Protein AF-A0A925JKE2-F1 (afdb_monomer_lite)

pLDDT: mean 74.78, std 14.86, range [42.09, 94.12]

Foldseek 3Di:
DPVVVVVVVVVVVVVVVVVVVVPPPPPDAPPQPPDPADQDPCSCVVDPVNVVVVVVQVDDDDAADFDFDFDFAFDFFQFQWCGKPPDRVSHRPTDDGFTFTFGGGDQDDTAGDGDDDPFPFPWDWPDKTKHWDDPDQKIKMKIWTKTWGADPNKTFIKIKIWIFIFRPPDPNRYGAFIKIKIATNDIGDDSPCRDDHHGIIIMGTGD

Radius of gyration: 23.3 Å; chains: 1; bounding box: 76×30×70 Å

Secondary structure (DSSP, 8-state):
--SHHHHHHHHHHHHHHHHHHTT--------PPPS-S--SHHHHHH-HHHHHHHHHTT------------EEEEEEEEEEEEEESS-GGGTTPEEEEEEEEEEEBTTTB----B-SSS------EEEEEEEEEEETTEEEEEEEEEEEEEETTEEEEEEEEEEEEE-TT-TT--EEEEEEEEEEEEE---TT--SPPTT-EEEEE--

Structure (mmCIF, N/CA/C/O backbone):
data_AF-A0A925JKE2-F1
#
_entry.id   AF-A0A925JKE2-F1
#
loop_
_atom_site.group_PDB
_atom_site.id
_atom_site.type_symbol
_atom_site.label_atom_id
_atom_site.label_alt_id
_atom_site.label_comp_id
_atom_site.label_asym_id
_atom_site.label_entity_id
_atom_site.label_seq_id
_atom_site.pdbx_PDB_ins_code
_atom_site.Cartn_x
_atom_site.Cartn_y
_atom_site.Cartn_z
_atom_site.occupancy
_atom_site.B_iso_or_equiv
_atom_site.auth_seq_id
_atom_site.auth_comp_id
_atom_site.auth_asym_id
_atom_site.auth_atom_id
_atom_site.pdbx_PDB_model_num
ATOM 1 N N . MET A 1 1 ? -58.765 -2.468 45.521 1.00 55.97 1 MET A N 1
ATOM 2 C CA . MET A 1 1 ? -57.310 -2.742 45.409 1.00 55.97 1 MET A CA 1
ATOM 3 C C . MET A 1 1 ? -56.883 -3.038 43.958 1.00 55.97 1 MET A C 1
ATOM 5 O O . MET A 1 1 ? -56.375 -4.113 43.683 1.00 55.97 1 MET A O 1
ATOM 9 N N . LYS A 1 2 ? -57.078 -2.112 43.001 1.00 54.44 2 LYS A N 1
ATOM 10 C CA . LYS A 1 2 ? -56.615 -2.280 41.597 1.00 54.44 2 LYS A CA 1
ATOM 11 C C . LYS A 1 2 ? -55.471 -1.330 41.207 1.00 54.44 2 LYS A C 1
ATOM 13 O O . LYS A 1 2 ? -54.736 -1.613 40.271 1.00 54.44 2 LYS A O 1
ATOM 18 N N . THR A 1 3 ? -55.277 -0.249 41.958 1.00 54.94 3 THR A N 1
ATOM 19 C CA . THR A 1 3 ? -54.261 0.786 41.710 1.00 54.94 3 THR A CA 1
ATOM 20 C C . THR A 1 3 ? -52.837 0.336 42.044 1.00 54.94 3 THR A C 1
ATOM 22 O O . THR A 1 3 ? -51.906 0.700 41.334 1.00 54.94 3 THR A O 1
ATOM 25 N N . PHE A 1 4 ? -52.655 -0.535 43.042 1.00 58.34 4 PHE A N 1
ATOM 26 C CA . PHE A 1 4 ? -51.329 -1.029 43.448 1.00 58.34 4 PHE A CA 1
ATOM 27 C C . PHE A 1 4 ? -50.612 -1.843 42.356 1.00 58.34 4 PHE A C 1
ATOM 29 O O . PHE A 1 4 ? -49.390 -1.828 42.257 1.00 58.34 4 PHE A O 1
ATOM 36 N N . ASN A 1 5 ? -51.376 -2.511 41.488 1.00 69.62 5 ASN A N 1
ATOM 37 C CA . ASN A 1 5 ? -50.832 -3.362 40.429 1.00 69.62 5 ASN A CA 1
ATOM 38 C C . ASN A 1 5 ? -50.343 -2.552 39.207 1.00 69.62 5 ASN A C 1
ATOM 40 O O . ASN A 1 5 ? -49.592 -3.056 3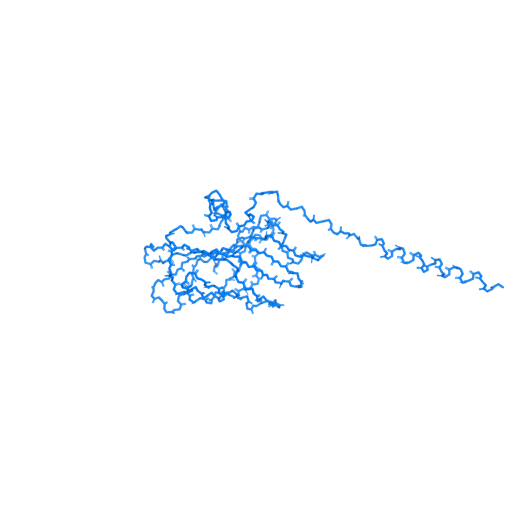8.377 1.00 69.62 5 ASN A O 1
ATOM 44 N N . ILE A 1 6 ? -50.755 -1.283 39.094 1.00 73.94 6 ILE A N 1
ATOM 45 C CA . ILE A 1 6 ? -50.354 -0.389 37.998 1.00 73.94 6 ILE A CA 1
ATOM 46 C C . ILE A 1 6 ? -48.980 0.222 38.293 1.00 73.94 6 ILE A C 1
ATOM 48 O O . ILE A 1 6 ? -48.103 0.196 37.432 1.00 73.94 6 ILE A O 1
ATOM 52 N N . PHE A 1 7 ? -48.750 0.683 39.526 1.00 74.19 7 PHE A N 1
ATOM 53 C CA . PHE A 1 7 ? -47.467 1.274 39.920 1.00 74.19 7 PHE A CA 1
ATOM 54 C C . PHE A 1 7 ? -46.305 0.275 39.851 1.00 74.19 7 PHE A C 1
ATOM 56 O O . PHE A 1 7 ? -45.224 0.637 39.393 1.00 74.19 7 PHE A O 1
ATOM 63 N N . GLY A 1 8 ? -46.535 -0.997 40.201 1.00 79.12 8 GLY A N 1
ATOM 64 C CA . GLY A 1 8 ? -45.513 -2.042 40.077 1.00 79.12 8 GLY A CA 1
ATOM 65 C C . GLY A 1 8 ? -45.072 -2.293 38.630 1.00 79.12 8 GLY A C 1
ATOM 66 O O . GLY A 1 8 ? -43.882 -2.448 38.360 1.00 79.12 8 GLY A O 1
ATOM 67 N N . LYS A 1 9 ? -46.010 -2.258 37.674 1.00 77.69 9 LYS A N 1
ATOM 68 C CA . LYS A 1 9 ? -45.701 -2.437 36.245 1.00 77.69 9 LYS A CA 1
ATOM 69 C C . LYS A 1 9 ? -44.930 -1.253 35.665 1.00 77.69 9 LYS A C 1
ATOM 71 O O . LYS A 1 9 ? -44.026 -1.464 34.862 1.00 77.69 9 LYS A O 1
ATOM 76 N N . ILE A 1 10 ? -45.247 -0.032 36.100 1.00 81.62 10 ILE A N 1
ATOM 77 C CA . ILE A 1 10 ? -44.536 1.181 35.674 1.00 81.62 10 ILE A CA 1
ATOM 78 C C . ILE A 1 10 ? -43.093 1.169 36.195 1.00 81.62 10 ILE A C 1
ATOM 80 O O . ILE A 1 10 ? -42.174 1.405 35.418 1.00 81.62 10 ILE A O 1
ATOM 84 N N . TYR A 1 11 ? -42.872 0.813 37.465 1.00 83.38 11 TYR A N 1
ATOM 85 C CA . TYR A 1 11 ? -41.517 0.701 38.020 1.00 83.38 11 TYR A CA 1
ATOM 86 C C . TYR A 1 11 ? -40.676 -0.367 37.314 1.00 83.38 11 TYR A C 1
ATOM 88 O O . TYR A 1 11 ? -39.510 -0.130 37.013 1.00 83.38 11 TYR A O 1
ATOM 96 N N . CYS A 1 12 ? -41.272 -1.517 36.990 1.00 81.31 12 CYS A N 1
ATOM 97 C CA . CYS A 1 12 ? -40.574 -2.585 36.279 1.00 81.31 12 CYS A CA 1
ATOM 98 C C . CYS A 1 12 ? -40.182 -2.164 34.849 1.00 81.31 12 CYS A C 1
ATOM 100 O O . CYS A 1 12 ? -39.061 -2.424 34.415 1.00 81.31 12 CYS A O 1
ATOM 102 N N . LEU A 1 13 ? -41.063 -1.437 34.148 1.00 83.00 13 LEU A N 1
ATOM 103 C CA . LEU A 1 13 ? -40.779 -0.894 32.818 1.00 83.00 13 LEU A CA 1
ATOM 104 C C . LEU A 1 13 ? -39.673 0.174 32.859 1.00 83.00 13 LEU A C 1
ATOM 106 O O . LEU A 1 13 ? -38.771 0.148 32.029 1.00 83.00 13 LEU A O 1
ATOM 110 N N . ILE A 1 14 ? -39.702 1.076 33.846 1.00 84.12 14 ILE A N 1
ATOM 111 C CA . ILE A 1 14 ? -38.667 2.105 34.020 1.00 84.12 14 ILE A CA 1
ATOM 112 C C . ILE A 1 14 ? -37.312 1.462 34.355 1.00 84.12 14 ILE A C 1
ATOM 114 O O . ILE A 1 14 ? -36.305 1.843 33.765 1.00 84.12 14 ILE A O 1
ATOM 118 N N . CYS A 1 15 ? -37.270 0.444 35.222 1.00 79.81 15 CYS A N 1
ATOM 119 C CA . CYS A 1 15 ? -36.037 -0.298 35.504 1.00 79.81 15 CYS A CA 1
ATOM 120 C C . CYS A 1 15 ? -35.482 -1.015 34.263 1.00 79.81 15 CYS A C 1
ATOM 122 O O . CYS A 1 15 ? -34.271 -1.003 34.060 1.00 79.81 15 CYS A O 1
ATOM 124 N N . LEU A 1 16 ? -36.339 -1.591 33.414 1.00 78.62 16 LEU A N 1
ATOM 125 C CA . LEU A 1 16 ? -35.919 -2.209 32.150 1.00 78.62 16 LEU A CA 1
ATOM 126 C C . LEU A 1 16 ? -35.365 -1.183 31.152 1.00 78.62 16 LEU A C 1
ATOM 128 O O . LEU A 1 16 ? -34.380 -1.469 30.477 1.00 78.62 16 LEU A O 1
ATOM 132 N N . ILE A 1 17 ? -35.944 0.020 31.091 1.00 79.62 17 ILE A N 1
ATOM 133 C CA . ILE A 1 17 ? -35.435 1.113 30.249 1.00 79.62 17 ILE A CA 1
ATOM 134 C C . ILE A 1 17 ? -34.075 1.606 30.766 1.00 79.62 17 ILE A C 1
ATOM 136 O O . ILE A 1 17 ? -33.157 1.789 29.972 1.00 79.62 17 ILE A O 1
ATOM 140 N N . ILE A 1 18 ? -33.904 1.766 32.083 1.00 75.81 18 ILE A N 1
ATOM 141 C CA . ILE A 1 18 ? -32.625 2.192 32.683 1.00 75.81 18 ILE A CA 1
ATOM 142 C C . ILE A 1 18 ? -31.532 1.134 32.465 1.00 75.81 18 ILE A C 1
ATOM 144 O O . ILE A 1 18 ? -30.415 1.485 32.092 1.00 75.81 18 ILE A O 1
ATOM 148 N N . LEU A 1 19 ? -31.853 -0.156 32.616 1.00 71.19 19 LEU A N 1
ATOM 149 C CA . LEU A 1 19 ? -30.922 -1.253 32.317 1.00 71.19 19 LEU A CA 1
ATOM 150 C C . LEU A 1 19 ? -30.573 -1.329 30.823 1.00 71.19 19 LEU A C 1
ATOM 152 O O . LEU A 1 19 ? -29.430 -1.620 30.485 1.00 71.19 19 LEU A O 1
ATOM 156 N N . GLY A 1 20 ? -31.521 -1.017 29.933 1.00 63.53 20 GLY A N 1
ATOM 157 C CA . GLY A 1 20 ? -31.275 -0.930 28.492 1.00 63.53 20 GLY A CA 1
ATOM 158 C C . GLY A 1 20 ? -30.375 0.243 28.085 1.00 63.53 20 GLY A C 1
ATOM 159 O O . GLY A 1 20 ? -29.664 0.144 27.091 1.00 63.53 20 GLY A O 1
ATOM 160 N N . LEU A 1 21 ? -30.364 1.333 28.862 1.00 62.28 21 LEU A N 1
ATOM 161 C CA . LEU A 1 21 ? -29.540 2.520 28.595 1.00 62.28 21 LEU A CA 1
ATOM 162 C C . LEU A 1 21 ? -28.116 2.419 29.164 1.00 62.28 21 LEU A C 1
ATOM 164 O O . LEU A 1 21 ? -27.229 3.119 28.689 1.00 62.28 21 LEU A O 1
ATOM 168 N N . MET A 1 22 ? -27.869 1.539 30.140 1.00 64.38 22 MET A N 1
ATOM 169 C CA . MET A 1 22 ? -26.533 1.324 30.720 1.00 64.38 22 MET A CA 1
ATOM 170 C C . MET A 1 22 ? -25.634 0.380 29.898 1.00 64.38 22 MET A C 1
ATOM 172 O O . MET A 1 22 ? -24.483 0.175 30.265 1.00 64.38 22 MET A O 1
ATOM 176 N N . GLY A 1 23 ? -26.135 -0.195 28.798 1.00 53.53 23 GLY A N 1
ATOM 177 C CA . GLY A 1 23 ? -25.429 -1.223 28.020 1.00 53.53 23 GLY A CA 1
ATOM 178 C C . GLY A 1 23 ? -24.573 -0.734 26.847 1.00 53.53 23 GLY A C 1
ATOM 179 O O . GLY A 1 23 ? -23.929 -1.558 26.203 1.00 53.53 23 GLY A O 1
ATOM 180 N N . CYS A 1 24 ? -24.544 0.565 26.538 1.00 53.69 24 CYS A N 1
ATOM 181 C CA . CYS A 1 24 ? -23.622 1.087 25.528 1.00 53.69 24 CYS A CA 1
ATOM 182 C C . CYS A 1 24 ? -22.277 1.395 26.190 1.00 53.69 24 CYS A C 1
ATOM 184 O O . CYS A 1 24 ? -21.977 2.545 26.505 1.00 53.69 24 CYS A O 1
ATOM 186 N N . GLU A 1 25 ? -21.464 0.361 26.409 1.00 56.28 25 GLU A N 1
ATOM 187 C CA . GLU A 1 25 ? -20.025 0.579 26.523 1.00 56.28 25 GLU A CA 1
ATOM 188 C C . GLU A 1 25 ? -19.567 1.167 25.188 1.00 56.28 25 GLU A C 1
ATOM 190 O O . GLU A 1 25 ? -19.542 0.489 24.158 1.00 56.28 25 GLU A O 1
ATOM 195 N N . GLU A 1 26 ? -19.271 2.465 25.191 1.00 53.09 26 GLU A N 1
ATOM 196 C CA . GLU A 1 26 ? -18.494 3.090 24.134 1.00 53.09 26 GLU A CA 1
ATOM 197 C C . GLU A 1 26 ? -17.199 2.284 24.054 1.00 53.09 26 GLU A C 1
ATOM 199 O O . GLU A 1 26 ? -16.381 2.324 24.978 1.00 53.09 26 GLU A O 1
ATOM 204 N N . LYS A 1 27 ? -17.065 1.448 23.013 1.00 50.09 27 LYS A N 1
ATOM 205 C CA . LYS A 1 27 ? -15.845 0.678 22.790 1.00 50.09 27 LYS A CA 1
ATOM 206 C C . LYS A 1 27 ? -14.715 1.690 22.752 1.00 50.09 27 LYS A C 1
ATOM 208 O O . LYS A 1 27 ? -14.609 2.464 21.804 1.00 50.09 27 LYS A O 1
ATOM 213 N N . VAL A 1 28 ? -13.926 1.699 23.825 1.00 49.81 28 VAL A N 1
ATOM 214 C CA . VAL A 1 28 ? -12.755 2.553 23.979 1.00 49.81 28 VAL A CA 1
ATOM 215 C C . VAL A 1 28 ? -11.954 2.388 22.702 1.00 49.81 28 VAL A C 1
ATOM 217 O O . VAL A 1 28 ? -11.526 1.273 22.395 1.00 49.81 28 VAL A O 1
ATOM 220 N N . SER A 1 29 ? -11.836 3.474 21.930 1.00 53.03 29 SER A N 1
ATOM 221 C CA . SER A 1 29 ? -11.074 3.477 20.686 1.00 53.03 29 SER A CA 1
ATOM 222 C C . SER A 1 29 ? -9.744 2.801 20.973 1.00 53.03 29 SER A C 1
ATOM 224 O O . SER A 1 29 ? -9.042 3.211 21.909 1.00 53.03 29 SER A O 1
ATOM 226 N N . LYS A 1 30 ? -9.429 1.738 20.233 1.00 56.31 30 LYS A N 1
ATOM 227 C CA . LYS A 1 30 ? -8.183 1.009 20.434 1.00 56.31 30 LYS A CA 1
ATOM 228 C C . LYS A 1 30 ? -7.017 1.998 20.428 1.00 56.31 30 LYS A C 1
ATOM 230 O O . LYS A 1 30 ? -7.067 2.990 19.695 1.00 56.31 30 LYS A O 1
ATOM 235 N N . PRO A 1 31 ? -5.988 1.775 21.261 1.00 54.03 31 PRO A N 1
ATOM 236 C CA . PRO A 1 31 ? -4.858 2.681 21.323 1.00 54.03 31 PRO A CA 1
ATOM 237 C C . PRO A 1 31 ? -4.266 2.831 19.922 1.00 54.03 31 PRO A C 1
ATOM 239 O O . PRO A 1 31 ? -3.765 1.866 19.345 1.00 54.03 31 PRO A O 1
ATOM 242 N N . VAL A 1 32 ? -4.348 4.050 19.383 1.00 55.03 32 VAL A N 1
ATOM 243 C CA . VAL A 1 32 ? -3.664 4.423 18.146 1.00 55.03 32 VAL A CA 1
ATOM 244 C C . VAL A 1 32 ? -2.190 4.069 18.349 1.00 55.03 32 VAL A C 1
ATOM 246 O O . VAL A 1 32 ? -1.606 4.515 19.347 1.00 55.03 32 VAL A O 1
ATOM 249 N N . PRO A 1 33 ? -1.577 3.264 17.463 1.00 54.06 33 PRO A N 1
ATOM 250 C CA . PRO A 1 33 ? -0.163 2.944 17.569 1.00 54.06 33 PRO A CA 1
ATOM 251 C C . PRO A 1 33 ? 0.639 4.245 17.696 1.00 54.06 33 PRO A C 1
ATOM 253 O O . PRO A 1 33 ? 0.303 5.235 17.035 1.00 54.06 33 PRO A O 1
ATOM 256 N N . PRO A 1 34 ? 1.665 4.287 1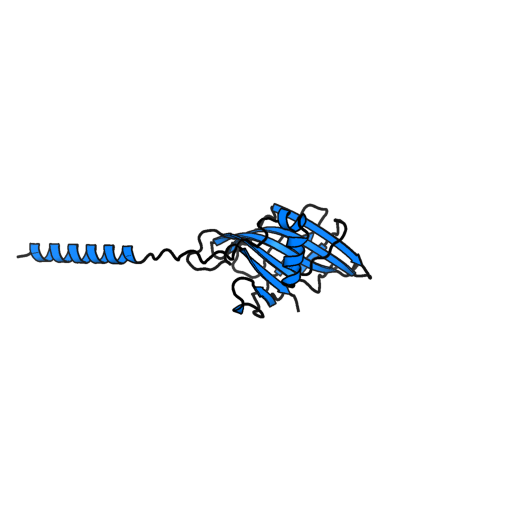8.559 1.00 53.22 34 PRO A N 1
ATOM 257 C CA . PRO A 1 34 ? 2.371 5.521 18.874 1.00 53.22 34 PRO A CA 1
ATOM 258 C C . PRO A 1 34 ? 2.869 6.205 17.595 1.00 53.22 34 PRO A C 1
ATOM 260 O O . PRO A 1 34 ? 3.421 5.535 16.731 1.00 53.22 34 PRO A O 1
ATOM 263 N N . SER A 1 35 ? 2.611 7.518 17.526 1.00 60.69 35 SER A N 1
ATOM 264 C CA . SER A 1 35 ? 2.961 8.631 16.610 1.00 60.69 35 SER A CA 1
ATOM 265 C C . SER A 1 35 ? 3.884 8.485 15.376 1.00 60.69 35 SER A C 1
ATOM 267 O O . SER A 1 35 ? 4.190 9.516 14.778 1.00 60.69 35 SER A O 1
ATOM 269 N N . ASP A 1 36 ? 4.341 7.303 14.976 1.00 75.25 36 ASP A N 1
ATOM 270 C CA . ASP A 1 36 ? 5.499 7.103 14.094 1.00 75.25 36 ASP A CA 1
ATOM 271 C C . ASP A 1 36 ? 5.163 6.560 12.693 1.00 75.25 36 ASP A C 1
ATOM 273 O O . ASP A 1 36 ? 6.053 6.118 11.964 1.00 75.25 36 ASP A O 1
ATOM 277 N N . TYR A 1 37 ? 3.888 6.606 12.291 1.00 82.00 37 TYR A N 1
ATOM 278 C CA . TYR A 1 37 ? 3.476 6.276 10.924 1.00 82.00 37 TYR A CA 1
ATOM 279 C C . TYR A 1 37 ? 3.367 7.535 10.039 1.00 82.00 37 TYR A C 1
ATOM 281 O O . TYR A 1 37 ? 3.056 8.628 10.536 1.00 82.00 37 TYR A O 1
ATOM 289 N N . PRO A 1 38 ? 3.575 7.414 8.714 1.00 84.75 38 PRO A N 1
ATOM 290 C CA . PRO A 1 38 ? 3.422 8.544 7.810 1.00 84.75 38 PRO A CA 1
ATOM 291 C C . PRO A 1 38 ? 1.977 9.058 7.783 1.00 84.75 38 PRO A C 1
ATOM 293 O O . PRO A 1 38 ? 1.050 8.331 7.437 1.00 84.75 38 PRO A O 1
ATOM 296 N N . LYS A 1 39 ? 1.787 10.348 8.081 1.00 87.62 39 LYS A N 1
ATOM 297 C CA . LYS A 1 39 ? 0.452 10.979 8.154 1.00 87.62 39 LYS A CA 1
ATOM 298 C C . LYS A 1 39 ? -0.094 11.480 6.814 1.00 87.62 39 LYS A C 1
ATOM 300 O O . LYS A 1 39 ? -1.215 11.969 6.748 1.00 87.62 39 LYS A O 1
ATOM 305 N N . SER A 1 40 ? 0.712 11.451 5.756 1.00 89.88 40 SER A N 1
ATOM 306 C CA . SER A 1 40 ? 0.299 11.891 4.421 1.00 89.88 40 SER A CA 1
ATOM 307 C C . SER A 1 40 ? 1.197 11.299 3.347 1.00 89.88 40 SER A C 1
ATOM 309 O O . SER A 1 40 ? 2.356 10.964 3.609 1.00 89.88 40 SER A O 1
ATOM 311 N N . LEU A 1 41 ? 0.693 11.249 2.114 1.00 88.38 41 LEU A N 1
ATOM 312 C CA . LEU A 1 41 ? 1.504 10.850 0.971 1.00 88.38 41 LEU A CA 1
ATOM 313 C C . LEU A 1 41 ? 2.731 11.766 0.795 1.00 88.38 41 LEU A C 1
ATOM 315 O O . LEU A 1 41 ? 3.837 11.292 0.542 1.00 88.38 41 LEU A O 1
ATOM 319 N N . ALA A 1 42 ? 2.564 13.074 1.009 1.00 88.19 42 ALA A N 1
ATOM 320 C CA . ALA A 1 42 ? 3.657 14.042 0.922 1.00 88.19 42 ALA A CA 1
ATOM 321 C C . ALA A 1 42 ? 4.790 13.752 1.922 1.00 88.19 42 ALA A C 1
ATOM 323 O O . ALA A 1 42 ? 5.960 13.920 1.579 1.00 88.19 42 ALA A O 1
ATOM 324 N N . ALA A 1 43 ? 4.467 13.278 3.132 1.00 89.69 43 ALA A N 1
ATOM 325 C CA . ALA A 1 43 ? 5.476 12.903 4.123 1.00 89.69 43 ALA A CA 1
ATOM 326 C C . ALA A 1 43 ? 6.365 11.755 3.618 1.00 89.69 43 ALA A C 1
ATOM 328 O O . ALA A 1 43 ? 7.585 11.831 3.732 1.00 89.69 43 ALA A O 1
ATOM 329 N N . ILE A 1 44 ? 5.774 10.739 2.984 1.00 90.44 44 ILE A N 1
ATOM 330 C CA . ILE A 1 44 ? 6.509 9.596 2.418 1.00 90.44 44 ILE A CA 1
ATOM 331 C C . ILE A 1 44 ? 7.378 10.037 1.235 1.00 90.44 44 ILE A C 1
ATOM 333 O O . ILE A 1 44 ? 8.547 9.663 1.125 1.00 90.44 44 ILE A O 1
ATOM 337 N N . LEU A 1 45 ? 6.826 10.858 0.341 1.00 87.62 45 LEU A N 1
ATOM 338 C CA . LEU A 1 45 ? 7.523 11.291 -0.871 1.00 87.62 45 LEU A CA 1
ATOM 339 C C . LEU A 1 45 ? 8.700 12.229 -0.574 1.00 87.62 45 LEU A C 1
ATOM 341 O O . LEU A 1 45 ? 9.747 12.123 -1.212 1.00 87.62 45 LEU A O 1
ATOM 345 N N . ASN A 1 46 ? 8.574 13.088 0.438 1.00 88.56 46 ASN A N 1
ATOM 346 C CA . ASN A 1 46 ? 9.592 14.088 0.765 1.00 88.56 46 ASN A CA 1
ATOM 347 C C . ASN A 1 46 ? 10.591 13.631 1.843 1.00 88.56 46 ASN A C 1
ATOM 349 O O . ASN A 1 46 ? 11.587 14.315 2.065 1.00 88.56 46 ASN A O 1
ATOM 353 N N . SER A 1 47 ? 10.372 12.482 2.494 1.00 90.88 47 SER A N 1
ATOM 354 C CA . SER A 1 47 ? 11.241 11.977 3.567 1.00 90.88 47 SER A CA 1
ATOM 355 C C . SER A 1 47 ? 11.851 10.619 3.226 1.00 90.88 47 SER A C 1
ATOM 357 O O . SER A 1 47 ? 11.159 9.604 3.145 1.00 90.88 47 SER A O 1
ATOM 359 N N . ALA A 1 48 ? 13.179 10.576 3.081 1.00 90.44 48 ALA A N 1
ATOM 360 C CA . ALA A 1 48 ? 13.903 9.312 2.940 1.00 90.44 48 ALA A CA 1
ATOM 361 C C . ALA A 1 48 ? 13.746 8.427 4.186 1.00 90.44 48 ALA A C 1
ATOM 363 O O . ALA A 1 48 ? 13.630 7.212 4.060 1.00 90.44 48 ALA A O 1
ATOM 364 N N . THR A 1 49 ? 13.670 9.033 5.374 1.00 92.12 49 THR A N 1
ATOM 365 C CA . THR A 1 49 ? 13.435 8.329 6.641 1.00 92.12 49 THR A CA 1
ATOM 366 C C . THR A 1 49 ? 12.118 7.558 6.611 1.00 92.12 49 THR A C 1
ATOM 368 O O . THR A 1 49 ? 12.110 6.372 6.927 1.00 92.12 49 THR A O 1
ATOM 371 N N . GLU A 1 50 ? 11.022 8.184 6.169 1.00 92.62 50 GLU A N 1
ATOM 372 C CA . GLU A 1 50 ? 9.713 7.515 6.095 1.00 92.62 50 GLU A CA 1
ATOM 373 C C . GLU A 1 50 ? 9.723 6.355 5.097 1.00 92.62 50 GLU A C 1
ATOM 375 O O . GLU A 1 50 ? 9.188 5.283 5.372 1.00 92.62 50 GLU A O 1
ATOM 380 N N . ARG A 1 51 ? 10.409 6.510 3.962 1.00 91.88 51 ARG A N 1
ATOM 381 C CA . ARG A 1 51 ? 10.575 5.401 3.012 1.00 91.88 51 ARG A CA 1
ATOM 382 C C . ARG A 1 51 ? 11.412 4.268 3.578 1.00 91.88 51 ARG A C 1
ATOM 384 O O . ARG A 1 51 ? 11.040 3.114 3.414 1.00 91.88 51 ARG A O 1
ATOM 391 N N . ASN A 1 52 ? 12.501 4.582 4.272 1.00 92.38 52 ASN A N 1
ATOM 392 C CA . ASN A 1 52 ? 13.365 3.576 4.882 1.00 92.38 52 ASN A CA 1
ATOM 393 C C . ASN A 1 52 ? 12.631 2.777 5.966 1.00 92.38 52 ASN A C 1
ATOM 395 O O . ASN A 1 52 ? 12.852 1.572 6.069 1.00 92.38 52 ASN A O 1
ATOM 399 N N . LYS A 1 53 ? 11.723 3.411 6.723 1.00 92.31 53 LYS A N 1
ATOM 400 C CA . LYS A 1 53 ? 10.823 2.707 7.649 1.00 92.31 53 LYS A CA 1
ATOM 401 C C . LYS A 1 53 ? 9.918 1.721 6.913 1.00 92.31 53 LYS A C 1
ATOM 403 O O . LYS A 1 53 ? 9.806 0.573 7.312 1.00 92.31 53 LYS A O 1
ATOM 408 N N . LEU A 1 54 ? 9.297 2.126 5.808 1.00 93.75 54 LEU A N 1
ATOM 409 C CA . LEU A 1 54 ? 8.453 1.213 5.029 1.00 93.75 54 LEU A CA 1
ATOM 410 C C . LEU A 1 54 ? 9.267 0.048 4.450 1.00 93.75 54 LEU A C 1
ATOM 412 O O . LEU A 1 54 ? 8.822 -1.099 4.488 1.00 93.75 54 LEU A O 1
ATOM 416 N N . THR A 1 55 ? 10.487 0.322 3.986 1.00 94.12 55 THR A N 1
ATOM 417 C CA . THR A 1 55 ? 11.408 -0.716 3.514 1.00 94.12 55 THR A CA 1
ATOM 418 C C . THR A 1 55 ? 11.810 -1.687 4.623 1.00 94.12 55 THR A C 1
ATOM 420 O O . THR A 1 55 ? 11.868 -2.890 4.378 1.00 94.12 55 THR A O 1
ATOM 423 N N . SER A 1 56 ? 12.027 -1.218 5.859 1.00 92.94 56 SER A N 1
ATOM 424 C CA . SER A 1 56 ? 12.333 -2.109 6.990 1.00 92.94 56 SER A CA 1
ATOM 425 C C . SER A 1 56 ? 11.150 -2.995 7.397 1.00 92.94 56 SER A C 1
ATOM 427 O O . SER A 1 56 ? 11.361 -4.073 7.951 1.00 92.94 56 SER A O 1
ATOM 429 N N . LEU A 1 57 ? 9.918 -2.601 7.053 1.00 92.81 57 LEU A N 1
ATOM 430 C CA . LEU A 1 57 ? 8.711 -3.426 7.185 1.00 92.81 57 LEU A CA 1
ATOM 431 C C . LEU A 1 57 ? 8.534 -4.435 6.034 1.00 92.81 57 LEU A C 1
ATOM 433 O O . LEU A 1 57 ? 7.562 -5.187 6.019 1.00 92.81 57 LEU A O 1
ATOM 437 N N . GLY A 1 58 ? 9.468 -4.483 5.081 1.00 92.62 58 GLY A N 1
ATOM 438 C CA . GLY A 1 58 ? 9.457 -5.422 3.959 1.00 92.62 58 GLY A CA 1
ATOM 439 C C . GLY A 1 58 ? 8.826 -4.877 2.679 1.00 92.62 58 GLY A C 1
ATOM 440 O O . GLY A 1 58 ? 8.695 -5.630 1.715 1.00 92.62 58 GLY A O 1
ATOM 441 N N . MET A 1 59 ? 8.448 -3.595 2.634 1.00 94.00 59 MET A N 1
ATOM 442 C CA . MET A 1 59 ? 7.982 -2.971 1.396 1.00 94.00 59 MET A CA 1
ATOM 443 C C . MET A 1 59 ? 9.150 -2.755 0.430 1.00 94.00 59 MET A C 1
ATOM 445 O O . MET A 1 59 ? 10.181 -2.203 0.803 1.00 94.00 59 MET A O 1
ATOM 449 N N . MET A 1 60 ? 8.990 -3.115 -0.842 1.00 92.94 60 MET A N 1
ATOM 450 C CA . MET A 1 60 ? 9.957 -2.707 -1.862 1.00 92.94 60 MET A CA 1
ATOM 451 C C . MET A 1 60 ? 9.606 -1.318 -2.394 1.00 92.94 60 MET A C 1
ATOM 453 O O . MET A 1 60 ? 8.514 -1.121 -2.917 1.00 92.94 60 MET A O 1
ATOM 457 N N . ILE A 1 61 ? 10.526 -0.358 -2.300 1.00 90.56 61 ILE A N 1
ATOM 458 C CA . ILE A 1 61 ? 10.366 0.981 -2.882 1.00 90.56 61 ILE A CA 1
ATOM 459 C C . ILE A 1 61 ? 11.536 1.239 -3.827 1.00 90.56 61 ILE A C 1
ATOM 461 O O . ILE A 1 61 ? 12.680 1.370 -3.394 1.00 90.56 61 ILE A O 1
ATOM 465 N N . TYR A 1 62 ? 11.249 1.321 -5.122 1.00 88.12 62 TYR A N 1
ATOM 466 C CA . TYR A 1 62 ? 12.243 1.593 -6.154 1.00 88.12 62 TYR A CA 1
ATOM 467 C C . TYR A 1 62 ? 12.354 3.097 -6.380 1.00 88.12 62 TYR A C 1
ATOM 469 O O . TYR A 1 62 ? 11.356 3.750 -6.665 1.00 88.12 62 TYR A O 1
ATOM 477 N N . GLY A 1 63 ? 13.561 3.649 -6.263 1.00 80.06 63 GLY A N 1
ATOM 478 C CA . GLY A 1 63 ? 13.845 5.016 -6.701 1.00 80.06 63 GLY A CA 1
ATOM 479 C C . GLY A 1 63 ? 14.023 5.084 -8.217 1.00 80.06 63 GLY A C 1
ATOM 480 O O . GLY A 1 63 ? 14.299 4.078 -8.855 1.00 80.06 63 GLY A O 1
ATOM 481 N N . GLY A 1 64 ? 13.886 6.269 -8.796 1.00 74.06 64 GLY A N 1
ATOM 482 C CA . GLY A 1 64 ? 14.092 6.489 -10.225 1.00 74.06 64 GLY A CA 1
ATOM 483 C C . GLY A 1 64 ? 13.432 7.785 -10.681 1.00 74.06 64 GLY A C 1
ATOM 484 O O . GLY A 1 64 ? 12.672 8.380 -9.910 1.00 74.06 64 GLY A O 1
ATOM 485 N N . PRO A 1 65 ? 13.715 8.259 -11.904 1.00 67.25 65 PRO A N 1
ATOM 486 C CA . PRO A 1 65 ? 12.983 9.387 -12.453 1.00 67.25 65 PRO A CA 1
ATOM 487 C C . PRO A 1 65 ? 11.486 9.061 -12.507 1.00 67.25 65 PRO A C 1
ATOM 489 O O . PRO A 1 65 ? 11.071 7.951 -12.855 1.00 67.25 65 PRO A O 1
ATOM 492 N N . SER A 1 66 ? 10.659 10.048 -12.177 1.00 66.44 66 SER A N 1
ATOM 493 C CA . SER A 1 66 ? 9.243 9.990 -12.522 1.00 66.44 66 SER A CA 1
ATOM 494 C C . SER A 1 66 ? 9.133 9.999 -14.047 1.00 66.44 66 SER A C 1
ATOM 496 O O . SER A 1 66 ? 9.659 10.899 -14.698 1.00 66.44 66 SER A O 1
ATOM 498 N N . GLY A 1 67 ? 8.490 8.989 -14.631 1.00 60.41 67 GLY A N 1
ATOM 499 C CA . GLY A 1 67 ? 8.325 8.882 -16.082 1.00 60.41 67 GLY A CA 1
ATOM 500 C C . GLY A 1 67 ? 7.011 8.210 -16.459 1.00 60.41 67 GLY A C 1
ATOM 501 O O . GLY A 1 67 ? 6.498 7.377 -15.715 1.00 60.41 67 GLY A O 1
ATOM 502 N N . ALA A 1 68 ? 6.437 8.543 -17.611 1.00 59.75 68 ALA A N 1
ATOM 503 C CA . ALA A 1 68 ? 5.198 7.928 -18.080 1.00 59.75 68 ALA A CA 1
ATOM 504 C C . ALA A 1 68 ? 5.462 6.521 -18.649 1.00 59.75 68 ALA A C 1
ATOM 506 O O . ALA A 1 68 ? 6.320 6.332 -19.501 1.00 59.75 68 ALA A O 1
ATOM 507 N N . ILE A 1 69 ? 4.696 5.529 -18.189 1.00 60.41 69 ILE A N 1
ATOM 508 C CA . ILE A 1 69 ? 4.633 4.189 -18.783 1.00 60.41 69 ILE A CA 1
ATOM 509 C C . ILE A 1 69 ? 3.150 3.861 -18.848 1.00 60.41 69 ILE A C 1
ATOM 511 O O . ILE A 1 69 ? 2.549 3.819 -17.770 1.00 60.41 69 ILE A O 1
ATOM 515 N N . PRO A 1 70 ? 2.574 3.664 -20.047 1.00 58.72 70 PRO A N 1
ATOM 516 C CA . PRO A 1 70 ? 1.233 3.130 -20.186 1.00 58.72 70 PRO A CA 1
ATOM 517 C C . PRO A 1 70 ? 1.223 1.706 -19.626 1.00 58.72 70 PRO A C 1
ATOM 519 O O . PRO A 1 70 ? 1.728 0.784 -20.257 1.00 58.72 70 PRO A O 1
ATOM 522 N N . LEU A 1 71 ? 0.694 1.537 -18.418 1.00 61.19 71 LEU A N 1
ATOM 523 C CA . LEU A 1 71 ? 0.546 0.232 -17.784 1.00 61.19 71 LEU A CA 1
ATOM 524 C C . LEU A 1 71 ? -0.933 -0.039 -17.598 1.00 61.19 71 LEU A C 1
ATOM 526 O O . LEU A 1 71 ? -1.555 0.610 -16.765 1.00 61.19 71 LEU A O 1
ATOM 530 N N . ARG A 1 72 ? -1.488 -1.001 -18.333 1.00 61.03 72 ARG A N 1
ATOM 531 C CA . ARG A 1 72 ? -2.781 -1.589 -17.988 1.00 61.03 72 ARG A CA 1
ATOM 532 C C . ARG A 1 72 ? -2.530 -2.980 -17.436 1.00 61.03 72 ARG A C 1
ATOM 534 O O . ARG A 1 72 ? -2.205 -3.877 -18.202 1.00 61.03 72 ARG A O 1
ATOM 541 N N . ALA A 1 73 ? -2.685 -3.146 -16.132 1.00 59.22 73 ALA A N 1
ATOM 542 C CA . ALA A 1 73 ? -2.517 -4.434 -15.481 1.00 59.22 73 ALA A CA 1
ATOM 543 C C . ALA A 1 73 ? -3.780 -4.782 -14.694 1.00 59.22 73 ALA A C 1
ATOM 545 O O . ALA A 1 73 ? -4.296 -3.949 -13.948 1.00 59.22 73 ALA A O 1
ATOM 546 N N . ILE A 1 74 ? -4.272 -6.006 -14.882 1.00 58.53 74 ILE A N 1
ATOM 547 C CA . ILE A 1 74 ? -5.245 -6.633 -13.988 1.00 58.53 74 ILE A CA 1
ATOM 548 C C . ILE A 1 74 ? -4.434 -7.541 -13.071 1.00 58.53 74 ILE A C 1
ATOM 550 O O . ILE A 1 74 ? -3.832 -8.507 -13.536 1.00 58.53 74 ILE A O 1
ATOM 554 N N . LEU A 1 75 ? -4.350 -7.192 -11.794 1.00 59.66 75 LEU A N 1
ATOM 555 C CA . LEU A 1 75 ? -3.545 -7.906 -10.814 1.00 59.66 75 LEU A CA 1
ATOM 556 C C . LEU A 1 75 ? -4.454 -8.716 -9.922 1.00 59.66 75 LEU A C 1
ATOM 558 O O . LEU A 1 75 ? -5.282 -8.137 -9.239 1.00 59.66 75 LEU A O 1
ATOM 562 N N . ASN A 1 76 ? -4.249 -10.024 -9.881 1.00 57.00 76 ASN A N 1
ATOM 563 C CA . ASN A 1 76 ? -4.785 -10.863 -8.823 1.00 57.00 76 ASN A CA 1
ATOM 564 C C . ASN A 1 76 ? -3.656 -11.114 -7.839 1.00 57.00 76 ASN A C 1
ATOM 566 O O . ASN A 1 76 ? -2.832 -11.997 -8.061 1.00 57.00 76 ASN A O 1
ATOM 570 N N . VAL A 1 77 ? -3.584 -10.303 -6.788 1.00 58.50 77 VAL A N 1
ATOM 571 C CA . VAL A 1 77 ? -2.554 -10.466 -5.763 1.00 58.50 77 VAL A CA 1
ATOM 572 C C . VAL A 1 77 ? -3.120 -11.401 -4.691 1.00 58.50 77 VAL A C 1
ATOM 574 O O . VAL A 1 77 ? -4.114 -11.063 -4.049 1.00 58.50 77 VAL A O 1
ATOM 577 N N . PRO A 1 78 ? -2.538 -12.589 -4.452 1.00 64.25 78 PRO A N 1
ATOM 578 C CA . PRO A 1 78 ? -2.804 -13.313 -3.223 1.00 64.25 78 PRO A CA 1
ATOM 579 C C . PRO A 1 78 ? -2.139 -12.524 -2.092 1.00 64.25 78 PRO A C 1
ATOM 581 O O . PRO A 1 78 ? -0.919 -12.540 -1.952 1.00 64.25 78 PRO A O 1
ATOM 584 N N . HIS A 1 79 ? -2.924 -11.807 -1.288 1.00 70.56 79 HIS A N 1
ATOM 585 C CA . HIS A 1 79 ? -2.413 -10.945 -0.219 1.00 70.56 79 HIS A CA 1
ATOM 586 C C . HIS A 1 79 ? -1.926 -11.769 0.966 1.00 70.56 79 HIS A C 1
ATOM 588 O O . HIS A 1 79 ? -2.589 -11.858 2.004 1.00 70.56 79 HIS A O 1
ATOM 594 N N . LYS A 1 80 ? -0.754 -12.394 0.828 1.00 85.88 80 LYS A N 1
ATOM 595 C CA . LYS A 1 80 ? -0.044 -12.929 1.981 1.00 85.88 80 LYS A CA 1
ATOM 596 C C . LYS A 1 80 ? 0.540 -11.748 2.749 1.00 85.88 80 LYS A C 1
ATOM 598 O O . LYS A 1 80 ? 1.462 -11.092 2.272 1.00 85.88 80 LYS A O 1
ATOM 603 N N . CYS A 1 81 ? 0.007 -11.487 3.936 1.00 88.38 81 CYS A N 1
ATOM 604 C CA . CYS A 1 81 ? 0.549 -10.471 4.828 1.00 88.38 81 CYS A CA 1
ATOM 605 C C . CYS A 1 81 ? 1.959 -10.882 5.259 1.00 88.38 81 CYS A C 1
ATOM 607 O O . CYS A 1 81 ? 2.160 -11.982 5.779 1.00 88.38 81 CYS A O 1
ATOM 609 N N . ILE A 1 82 ? 2.939 -10.021 5.010 1.00 92.56 82 ILE A N 1
ATOM 610 C CA . ILE A 1 82 ? 4.323 -10.205 5.461 1.00 92.56 82 ILE A CA 1
ATOM 611 C C . ILE A 1 82 ? 4.662 -9.282 6.632 1.00 92.56 82 ILE A C 1
ATOM 613 O O . ILE A 1 82 ? 5.612 -9.554 7.361 1.00 92.56 82 ILE A O 1
ATOM 617 N N . ASN A 1 83 ? 3.862 -8.234 6.841 1.00 91.75 83 ASN A N 1
ATOM 618 C CA . ASN A 1 83 ? 3.992 -7.316 7.960 1.00 91.75 83 ASN A CA 1
ATOM 619 C C . ASN A 1 83 ? 2.625 -6.746 8.357 1.00 91.75 83 ASN A C 1
ATOM 621 O O . ASN A 1 83 ? 1.824 -6.402 7.484 1.00 91.75 83 ASN A O 1
ATOM 625 N N . ASP A 1 84 ? 2.399 -6.644 9.663 1.00 90.38 84 ASP A N 1
ATOM 626 C CA . ASP A 1 84 ? 1.294 -5.921 10.288 1.00 90.38 84 ASP A CA 1
ATOM 627 C C . ASP A 1 84 ? 1.833 -5.309 11.589 1.00 90.38 84 ASP A C 1
ATOM 629 O O . ASP A 1 84 ? 2.245 -6.038 12.498 1.00 90.38 84 ASP A O 1
ATOM 633 N N . ASN A 1 85 ? 1.895 -3.977 11.652 1.00 88.94 85 ASN A N 1
ATOM 634 C CA . ASN A 1 85 ? 2.465 -3.261 12.795 1.00 88.94 85 ASN A CA 1
ATOM 635 C C . ASN A 1 85 ? 1.530 -3.203 14.015 1.00 88.94 85 ASN A C 1
ATOM 637 O O . ASN A 1 85 ? 1.990 -2.828 15.093 1.00 88.94 85 ASN A O 1
ATOM 641 N N . THR A 1 86 ? 0.247 -3.550 13.868 1.00 86.44 86 THR A N 1
ATOM 642 C CA . THR A 1 86 ? -0.740 -3.493 14.957 1.00 86.44 86 THR A CA 1
ATOM 643 C C . THR A 1 86 ? -1.140 -4.874 15.448 1.00 86.44 86 THR A C 1
ATOM 645 O O . THR A 1 86 ? -1.283 -5.085 16.652 1.00 86.44 86 THR A O 1
ATOM 648 N N . ILE A 1 87 ? -1.276 -5.841 14.541 1.00 86.69 87 ILE A N 1
ATOM 649 C CA . ILE A 1 87 ? -1.739 -7.195 14.851 1.00 86.69 87 ILE A CA 1
ATOM 650 C C . ILE A 1 87 ? -0.744 -8.216 14.274 1.00 86.69 87 ILE A C 1
ATOM 652 O O . ILE A 1 87 ? -0.968 -8.763 13.191 1.00 86.69 87 ILE A O 1
ATOM 656 N N . PRO A 1 88 ? 0.332 -8.570 15.008 1.00 87.38 88 PRO A N 1
ATOM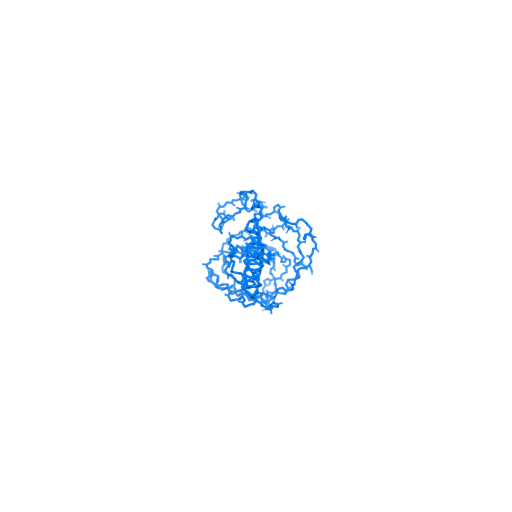 657 C CA . PRO A 1 88 ? 1.349 -9.517 14.533 1.00 87.38 88 PRO A CA 1
ATOM 658 C C . PRO A 1 88 ? 0.794 -10.892 14.135 1.00 87.38 88 PRO A C 1
ATOM 660 O O . PRO A 1 88 ? 1.346 -11.565 13.268 1.00 87.38 88 PRO A O 1
ATOM 663 N N . ALA A 1 89 ? -0.337 -11.302 14.719 1.00 88.19 89 ALA A N 1
ATOM 664 C CA . ALA A 1 89 ? -1.032 -12.539 14.364 1.00 88.19 89 ALA A CA 1
ATOM 665 C C . ALA A 1 89 ? -1.540 -12.570 12.908 1.00 88.19 89 ALA A C 1
ATOM 667 O O . ALA A 1 89 ? -1.928 -13.631 12.424 1.00 88.19 89 ALA A O 1
ATOM 668 N N . ASN A 1 90 ? -1.575 -11.432 12.207 1.00 86.25 90 ASN A N 1
ATOM 669 C CA . ASN A 1 90 ? -1.937 -11.369 10.794 1.00 86.25 90 ASN A CA 1
ATOM 670 C C . ASN A 1 90 ? -0.785 -11.732 9.854 1.00 86.25 90 ASN A C 1
ATOM 672 O O . ASN A 1 90 ? -1.038 -12.069 8.698 1.00 86.25 90 ASN A O 1
ATOM 676 N N . ILE A 1 91 ? 0.460 -11.745 10.336 1.00 88.88 91 ILE A N 1
ATOM 677 C CA . ILE A 1 91 ? 1.615 -12.148 9.534 1.00 88.88 91 ILE A CA 1
ATOM 678 C C . ILE A 1 91 ? 1.418 -13.595 9.055 1.00 88.88 91 ILE A C 1
ATOM 680 O O . ILE A 1 91 ? 1.048 -14.489 9.811 1.00 88.88 91 ILE A O 1
ATOM 684 N N . ASN A 1 92 ? 1.675 -13.825 7.770 1.00 87.94 92 ASN A N 1
ATOM 685 C CA . ASN A 1 92 ? 1.405 -15.041 7.001 1.00 87.94 92 ASN A CA 1
ATOM 686 C C . ASN A 1 92 ? -0.067 -15.366 6.708 1.00 87.94 92 ASN A C 1
ATOM 688 O O . ASN A 1 92 ? -0.300 -16.298 5.930 1.00 87.94 92 ASN A O 1
ATOM 692 N N . LYS A 1 93 ? -1.047 -14.621 7.239 1.00 85.94 93 LYS A N 1
ATOM 693 C CA . LYS A 1 93 ? -2.443 -14.791 6.816 1.00 85.94 93 LYS A CA 1
ATOM 694 C C . LYS A 1 93 ? -2.601 -14.374 5.359 1.00 85.94 93 LYS A C 1
ATOM 696 O O . LYS A 1 93 ? -1.961 -13.433 4.885 1.00 85.94 93 LYS A O 1
ATOM 701 N N . ARG A 1 94 ? -3.471 -15.096 4.657 1.00 78.25 94 ARG A N 1
ATOM 702 C CA . ARG A 1 94 ? -3.927 -14.730 3.319 1.00 78.25 94 ARG A CA 1
ATOM 703 C C . ARG A 1 94 ? -5.242 -13.985 3.461 1.00 78.25 94 ARG A C 1
ATOM 705 O O . ARG A 1 94 ? -6.187 -14.524 4.030 1.00 78.25 94 ARG A O 1
ATOM 712 N N . TYR A 1 95 ? -5.273 -12.760 2.966 1.00 70.44 95 TYR A N 1
ATOM 713 C CA . TYR A 1 95 ? -6.512 -12.013 2.799 1.00 70.44 95 TYR A CA 1
ATOM 714 C C . TYR A 1 95 ? -7.132 -12.365 1.444 1.00 70.44 95 TYR A C 1
ATOM 716 O O . TYR A 1 95 ? -6.452 -12.924 0.579 1.00 70.44 95 TYR A O 1
ATOM 724 N N . SER A 1 96 ? -8.428 -12.087 1.286 1.00 60.31 96 SER A N 1
ATOM 725 C CA . SER A 1 96 ? -9.180 -12.305 0.046 1.00 60.31 96 SER A CA 1
ATOM 726 C C . SER A 1 96 ? -8.418 -11.780 -1.176 1.00 60.31 96 SER A C 1
ATOM 728 O O . SER A 1 96 ? -7.689 -10.793 -1.077 1.00 60.31 96 SER A O 1
ATOM 730 N N . ASN A 1 97 ? -8.591 -12.429 -2.331 1.00 57.62 97 ASN A N 1
ATOM 731 C CA . ASN A 1 97 ? -7.978 -11.972 -3.577 1.00 57.62 97 ASN A CA 1
ATOM 732 C C . ASN A 1 97 ? -8.588 -10.623 -3.958 1.00 57.62 97 ASN A C 1
ATOM 734 O O . ASN A 1 97 ? -9.753 -10.559 -4.358 1.00 57.62 97 ASN A O 1
ATOM 738 N N . TYR A 1 98 ? -7.810 -9.554 -3.839 1.00 54.75 98 TYR A N 1
ATOM 739 C CA . TYR A 1 98 ? -8.172 -8.298 -4.461 1.00 54.75 98 TYR A CA 1
ATOM 740 C C . TYR A 1 98 ? -7.674 -8.363 -5.901 1.00 54.75 98 TYR A C 1
ATOM 742 O O . TYR A 1 98 ? -6.482 -8.522 -6.167 1.00 54.75 98 TYR A O 1
ATOM 750 N N . GLU A 1 99 ? -8.613 -8.297 -6.834 1.00 57.88 99 GLU A N 1
ATOM 751 C CA . GLU A 1 99 ? -8.263 -8.005 -8.213 1.00 57.88 99 GLU A CA 1
ATOM 752 C C . GLU A 1 99 ? -8.141 -6.493 -8.341 1.00 57.88 99 GLU A C 1
ATOM 754 O O . GLU A 1 99 ? -9.057 -5.793 -7.919 1.00 57.88 99 GLU A O 1
ATOM 759 N N . TYR A 1 100 ? -7.059 -6.001 -8.931 1.00 60.75 100 TYR A N 1
ATOM 760 C CA . TYR A 1 100 ? -6.844 -4.585 -9.178 1.00 60.75 100 TYR A CA 1
ATOM 761 C C . TYR A 1 100 ? -6.692 -4.322 -10.664 1.00 60.75 100 TYR A C 1
ATOM 763 O O . TYR A 1 100 ? -5.785 -4.857 -11.292 1.00 60.75 100 TYR A O 1
ATOM 771 N N . THR A 1 101 ? -7.516 -3.446 -11.233 1.00 59.66 101 THR A N 1
ATOM 772 C CA . THR A 1 101 ? -7.223 -2.891 -12.560 1.00 59.66 101 THR A CA 1
ATOM 773 C C . THR A 1 101 ? -6.497 -1.571 -12.395 1.00 59.66 101 THR A C 1
ATOM 775 O O . THR A 1 101 ? -7.139 -0.578 -12.077 1.00 59.66 101 THR A O 1
ATOM 778 N N . PHE A 1 102 ? -5.195 -1.552 -12.667 1.00 58.66 102 PHE A N 1
ATOM 779 C CA . PHE A 1 102 ? -4.417 -0.324 -12.759 1.00 58.66 102 PHE A CA 1
ATOM 780 C C . PHE A 1 102 ? -4.296 0.075 -14.218 1.00 58.66 102 PHE A C 1
ATOM 782 O O . PHE A 1 102 ? -3.841 -0.714 -15.041 1.00 58.66 102 PHE A O 1
ATOM 789 N N . THR A 1 103 ? -4.691 1.302 -14.538 1.00 59.06 103 THR A N 1
ATOM 790 C CA . THR A 1 103 ? -4.306 1.953 -15.791 1.00 59.06 103 THR A CA 1
ATOM 791 C C . THR A 1 103 ? -3.451 3.145 -15.424 1.00 59.06 103 THR A C 1
ATOM 793 O O . THR A 1 103 ? -3.988 4.111 -14.913 1.00 59.06 103 THR A O 1
ATOM 796 N N . ILE A 1 104 ? -2.140 3.061 -15.626 1.00 57.97 104 ILE A N 1
ATOM 797 C CA . ILE A 1 104 ? -1.216 4.177 -15.461 1.00 57.97 104 ILE A CA 1
ATOM 798 C C . ILE A 1 104 ? -1.038 4.786 -16.839 1.00 57.97 104 ILE A C 1
ATOM 800 O O . ILE A 1 104 ? -0.321 4.233 -17.662 1.00 57.97 104 ILE A O 1
ATOM 804 N N . THR A 1 105 ? -1.680 5.909 -17.109 1.00 52.94 105 THR A N 1
ATOM 805 C CA . THR A 1 105 ? -1.405 6.735 -18.295 1.00 52.94 105 THR A CA 1
ATOM 806 C C . THR A 1 105 ? -0.785 8.041 -17.831 1.00 52.94 105 THR A C 1
ATOM 808 O O . THR A 1 105 ? -1.110 8.481 -16.732 1.00 52.94 105 THR A O 1
ATOM 811 N N . THR A 1 106 ? 0.115 8.619 -18.636 1.00 52.69 106 THR A N 1
ATOM 812 C CA . THR A 1 106 ? 0.651 9.998 -18.521 1.00 52.69 106 THR A CA 1
ATOM 813 C C . THR A 1 106 ? 0.255 10.731 -17.230 1.00 52.69 106 THR A C 1
ATOM 815 O O . THR A 1 106 ? -0.850 11.253 -17.149 1.00 52.69 106 THR A O 1
ATOM 818 N N . ASP A 1 107 ? 1.133 10.709 -16.226 1.00 52.66 107 ASP A N 1
ATOM 819 C CA . ASP A 1 107 ? 1.165 11.467 -14.958 1.00 52.66 107 ASP A CA 1
ATOM 820 C C . ASP A 1 107 ? -0.111 11.646 -14.103 1.00 52.66 107 ASP A C 1
ATOM 822 O O . ASP A 1 107 ? -0.015 12.219 -13.021 1.00 52.66 107 ASP A O 1
ATOM 826 N N . THR A 1 108 ? -1.295 11.185 -14.513 1.00 49.44 108 THR A N 1
ATOM 827 C CA . THR A 1 108 ? -2.545 11.791 -14.009 1.00 49.44 108 THR A CA 1
ATOM 828 C C . THR A 1 108 ? -3.661 10.832 -13.638 1.00 49.44 108 THR A C 1
ATOM 830 O O . THR A 1 108 ? -4.524 11.231 -12.859 1.00 49.44 108 THR A O 1
ATOM 833 N N . LEU A 1 109 ? -3.669 9.584 -14.115 1.00 51.09 109 LEU A N 1
ATOM 834 C CA . LEU A 1 109 ? -4.771 8.681 -13.794 1.00 51.09 109 LEU A CA 1
ATOM 835 C C . LEU A 1 109 ? -4.275 7.295 -13.422 1.00 51.09 109 LEU A C 1
ATOM 837 O O . LEU A 1 109 ? -3.505 6.685 -14.158 1.00 51.09 109 LEU A O 1
ATOM 841 N N . VAL A 1 110 ? -4.765 6.831 -12.275 1.00 55.59 110 VAL A N 1
ATOM 842 C CA . VAL A 1 110 ? -4.772 5.440 -11.848 1.00 55.59 110 VAL A CA 1
ATOM 843 C C . VAL A 1 110 ? -6.200 5.119 -11.454 1.00 55.59 110 VAL A C 1
ATOM 845 O O . VAL A 1 110 ? -6.718 5.678 -10.495 1.00 55.59 110 VAL A O 1
ATOM 848 N N . SER A 1 111 ? -6.862 4.231 -12.187 1.00 56.72 111 SER A N 1
ATOM 849 C CA . SER A 1 111 ? -8.056 3.590 -11.649 1.00 56.72 111 SER A CA 1
ATOM 850 C C . SER A 1 111 ? -7.634 2.511 -10.654 1.00 56.72 111 SER A C 1
ATOM 852 O O . SER A 1 111 ? -6.626 1.834 -10.845 1.00 56.72 111 SER A O 1
ATOM 854 N N . TYR A 1 112 ? -8.395 2.386 -9.572 1.00 57.59 112 TYR A N 1
ATOM 855 C CA . TYR A 1 112 ? -8.294 1.302 -8.606 1.00 57.59 112 TYR A CA 1
ATOM 856 C C . TYR A 1 112 ? -9.704 0.759 -8.406 1.00 57.59 112 TYR A C 1
ATOM 858 O O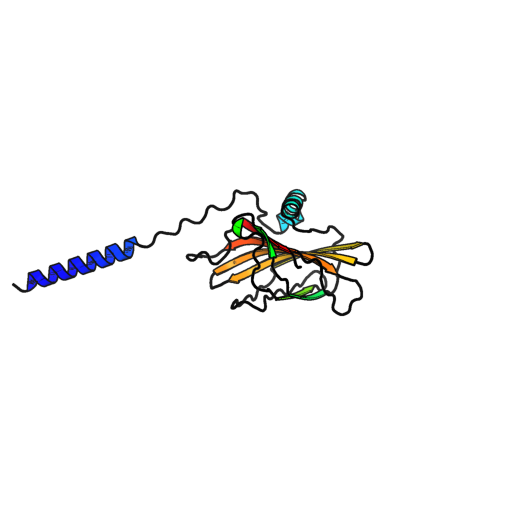 . TYR A 1 112 ? -10.643 1.516 -8.163 1.00 57.59 112 TYR A O 1
ATOM 866 N N . LYS A 1 113 ? -9.858 -0.554 -8.547 1.00 58.44 113 LYS A N 1
ATOM 867 C CA . LYS A 1 113 ? -11.102 -1.262 -8.257 1.00 58.44 113 LYS A CA 1
ATOM 868 C C . LYS A 1 113 ? -10.730 -2.620 -7.702 1.00 58.44 113 LYS A C 1
ATOM 870 O O . LYS A 1 113 ? -10.017 -3.330 -8.396 1.00 58.44 113 LYS A O 1
ATOM 875 N N . ALA A 1 114 ? -11.229 -2.950 -6.515 1.00 57.59 114 ALA A N 1
ATOM 876 C CA . ALA A 1 114 ? -11.208 -4.294 -5.951 1.00 57.59 114 ALA A CA 1
ATOM 877 C C . ALA A 1 114 ? -12.397 -5.095 -6.513 1.00 57.59 114 ALA A C 1
ATOM 879 O O . ALA A 1 114 ? -13.538 -4.664 -6.362 1.00 57.59 114 ALA A O 1
ATOM 880 N N . VAL A 1 115 ? -12.169 -6.224 -7.197 1.00 51.91 115 VAL A N 1
ATOM 881 C CA . VAL A 1 115 ? -13.259 -6.933 -7.922 1.00 51.91 115 VAL A CA 1
ATOM 882 C C . VAL A 1 115 ? -13.984 -7.996 -7.084 1.00 51.91 115 VAL A C 1
ATOM 884 O O . VAL A 1 115 ? -15.039 -8.458 -7.503 1.00 51.91 115 VAL A O 1
ATOM 887 N N . ASN A 1 116 ? -13.500 -8.368 -5.893 1.00 46.47 116 ASN A N 1
ATOM 888 C CA . ASN A 1 116 ? -13.990 -9.581 -5.219 1.00 46.47 116 ASN A CA 1
ATOM 889 C C . ASN A 1 116 ? -14.335 -9.444 -3.734 1.00 46.47 116 ASN A C 1
ATOM 891 O O . ASN A 1 116 ? -14.214 -10.381 -2.947 1.00 46.47 116 ASN A O 1
ATOM 895 N N . SER A 1 117 ? -14.804 -8.274 -3.342 1.00 42.09 117 SER A N 1
ATOM 896 C CA . SER A 1 117 ? -15.452 -8.096 -2.056 1.00 42.09 117 SER A CA 1
ATOM 897 C C . SER A 1 117 ? -16.841 -7.526 -2.318 1.00 42.09 117 SER A C 1
ATOM 899 O O . SER A 1 117 ? -17.071 -6.846 -3.316 1.00 42.09 117 SER A O 1
ATOM 901 N N . SER A 1 118 ? -17.799 -7.815 -1.446 1.00 42.59 118 SER A N 1
ATOM 902 C CA . SER A 1 118 ? -19.124 -7.179 -1.363 1.00 42.59 118 SER A CA 1
ATOM 903 C C . SER A 1 118 ? -19.032 -5.674 -1.033 1.00 42.59 118 SER A C 1
ATOM 905 O O . SER A 1 118 ? -19.857 -5.115 -0.321 1.00 42.59 118 SER A O 1
ATOM 907 N N . VAL A 1 119 ? -17.981 -5.028 -1.525 1.00 46.56 119 VAL A N 1
ATOM 908 C CA . VAL A 1 119 ? -17.502 -3.692 -1.240 1.00 46.56 119 VAL A CA 1
ATOM 909 C C . VAL A 1 119 ? -17.730 -2.912 -2.519 1.00 46.56 119 VAL A C 1
ATOM 911 O O . VAL A 1 119 ? -17.114 -3.162 -3.556 1.00 46.56 119 VAL A O 1
ATOM 914 N N . SER A 1 120 ? -18.648 -1.960 -2.460 1.00 42.25 120 SER A N 1
ATOM 915 C CA . SER A 1 120 ? -18.802 -0.939 -3.486 1.00 42.25 120 SER A CA 1
ATOM 916 C C . SER A 1 120 ? -17.634 0.053 -3.402 1.00 42.25 120 SER A C 1
ATOM 918 O O . SER A 1 120 ? -17.842 1.225 -3.105 1.00 42.25 120 SER A O 1
ATOM 920 N N . ASP A 1 121 ? -16.395 -0.397 -3.614 1.00 47.72 121 ASP A N 1
ATOM 921 C CA . ASP A 1 121 ? -15.232 0.494 -3.623 1.00 47.72 121 ASP A CA 1
ATOM 922 C C . ASP A 1 121 ? -15.143 1.159 -5.002 1.00 47.72 121 ASP A C 1
ATOM 924 O O . ASP A 1 121 ? -14.469 0.701 -5.927 1.00 47.72 121 ASP A O 1
ATOM 928 N N . VAL A 1 122 ? -15.875 2.263 -5.146 1.00 47.09 122 VAL A N 1
ATOM 929 C CA . VAL A 1 122 ? -15.589 3.283 -6.155 1.00 47.09 122 VAL A CA 1
ATOM 930 C C . VAL A 1 122 ? -14.669 4.296 -5.485 1.00 47.09 122 VAL A C 1
ATOM 932 O O . VAL A 1 122 ? -15.139 5.279 -4.920 1.00 47.09 122 VAL A O 1
ATOM 935 N N . SER A 1 123 ? -13.356 4.062 -5.503 1.00 52.75 123 SER A N 1
ATOM 936 C CA . SER A 1 123 ? -12.417 5.061 -4.987 1.00 52.75 123 SER A CA 1
ATOM 937 C C . SER A 1 123 ? -11.884 5.923 -6.124 1.00 52.75 123 SER A C 1
ATOM 939 O O . SER A 1 123 ? -11.073 5.478 -6.939 1.00 52.75 123 SER A O 1
ATOM 941 N N . SER A 1 124 ? -12.301 7.184 -6.155 1.00 52.41 124 SER A N 1
ATOM 942 C CA . SER A 1 124 ? -11.558 8.240 -6.836 1.00 52.41 124 SER A CA 1
ATOM 943 C C . SER A 1 124 ? -10.176 8.377 -6.185 1.00 52.41 124 SER A C 1
ATOM 945 O O . SER A 1 124 ? -10.087 8.643 -4.984 1.00 52.41 124 SER A O 1
ATOM 947 N N . THR A 1 125 ? -9.099 8.213 -6.950 1.00 59.16 125 THR A N 1
ATOM 948 C CA . THR A 1 125 ? -7.738 8.520 -6.487 1.00 59.16 125 THR A CA 1
ATOM 949 C C . THR A 1 125 ? -7.548 10.034 -6.437 1.00 59.16 125 THR A C 1
ATOM 951 O O . THR A 1 125 ? -7.737 10.702 -7.453 1.00 59.16 125 THR A O 1
ATOM 954 N N . SER A 1 126 ? -7.178 10.593 -5.283 1.00 57.53 126 SER A N 1
ATOM 955 C CA . SER A 1 126 ? -7.013 12.049 -5.124 1.00 57.53 126 SER A CA 1
ATOM 956 C C . SER A 1 126 ? -5.610 12.543 -5.488 1.00 57.53 126 SER A C 1
ATOM 958 O O . SER A 1 126 ? -5.461 13.698 -5.889 1.00 57.53 126 SER A O 1
ATOM 960 N N . ARG A 1 127 ? -4.573 11.706 -5.325 1.00 63.38 127 ARG A N 1
ATOM 961 C CA . ARG A 1 127 ? -3.160 12.044 -5.576 1.00 63.38 127 ARG A CA 1
ATOM 962 C C . ARG A 1 127 ? -2.360 10.809 -5.970 1.00 63.38 127 ARG A C 1
ATOM 964 O O . ARG A 1 127 ? -2.595 9.737 -5.417 1.00 63.38 127 ARG A O 1
ATOM 971 N N . TYR A 1 128 ? -1.407 10.984 -6.885 1.00 73.12 128 TYR A N 1
ATOM 972 C CA . TYR A 1 128 ? -0.577 9.913 -7.432 1.00 73.12 128 TYR A CA 1
ATOM 973 C C . TYR A 1 128 ? 0.860 10.383 -7.690 1.00 73.12 128 TYR A C 1
ATOM 975 O O . TYR A 1 128 ? 1.065 11.483 -8.198 1.00 73.12 128 TYR A O 1
ATOM 983 N N . VAL A 1 129 ? 1.844 9.535 -7.381 1.00 68.19 129 VAL A N 1
ATOM 984 C CA . VAL A 1 129 ? 3.247 9.682 -7.807 1.00 68.19 129 VAL A CA 1
ATOM 985 C C . VAL A 1 129 ? 3.805 8.315 -8.185 1.00 68.19 129 VAL A C 1
ATOM 987 O O . VAL A 1 129 ? 3.465 7.307 -7.565 1.00 68.19 129 VAL A O 1
ATOM 990 N N . LYS A 1 130 ? 4.692 8.272 -9.183 1.00 74.44 130 LYS A N 1
ATOM 991 C CA . LYS A 1 130 ? 5.368 7.044 -9.604 1.00 74.44 130 LYS A CA 1
ATOM 992 C C . LYS A 1 130 ? 6.853 7.239 -9.812 1.00 74.44 130 LYS A C 1
ATOM 994 O O . LYS A 1 130 ? 7.270 8.216 -10.425 1.00 74.44 130 LYS A O 1
ATOM 999 N N . TRP A 1 131 ? 7.605 6.227 -9.405 1.00 75.56 131 TRP A N 1
ATOM 1000 C CA . TRP A 1 131 ? 9.012 6.049 -9.725 1.00 75.56 131 TRP A CA 1
ATOM 1001 C C . TRP A 1 131 ? 9.206 4.855 -10.637 1.00 75.56 131 TRP A C 1
ATOM 1003 O O . TRP A 1 131 ? 8.547 3.823 -10.483 1.00 75.56 131 TRP A O 1
ATOM 1013 N N . VAL A 1 132 ? 10.095 5.035 -11.607 1.00 72.38 132 VAL A N 1
ATOM 1014 C CA . VAL A 1 132 ? 10.415 4.032 -12.610 1.00 72.38 132 VAL A CA 1
ATOM 1015 C C . VAL A 1 132 ? 11.926 3.869 -12.668 1.00 72.38 132 VAL A C 1
ATOM 1017 O O . VAL A 1 132 ? 12.645 4.826 -12.945 1.00 72.38 132 VAL A O 1
ATOM 1020 N N . ASP A 1 133 ? 12.393 2.647 -12.436 1.00 79.19 133 ASP A N 1
ATOM 1021 C CA . ASP A 1 133 ? 13.784 2.251 -12.637 1.00 79.19 133 ASP A CA 1
ATOM 1022 C C . ASP A 1 133 ? 13.871 1.312 -13.845 1.00 79.19 133 ASP A C 1
ATOM 1024 O O . ASP A 1 133 ? 13.246 0.248 -13.877 1.00 79.19 133 ASP A O 1
ATOM 1028 N N . PHE A 1 134 ? 14.634 1.724 -14.855 1.00 70.94 134 PHE A N 1
ATOM 1029 C CA . PHE A 1 134 ? 14.911 0.933 -16.048 1.00 70.94 134 PHE A CA 1
ATOM 1030 C C . PHE A 1 134 ? 16.268 0.246 -15.881 1.00 70.94 134 PHE A C 1
ATOM 1032 O O . PHE A 1 134 ? 17.273 0.702 -16.424 1.00 70.94 134 PHE A O 1
ATOM 1039 N N . SER A 1 135 ? 16.302 -0.854 -15.128 1.00 69.62 135 SER A N 1
ATOM 1040 C CA . SER A 1 135 ? 17.523 -1.626 -14.901 1.00 69.62 135 SER A CA 1
ATOM 1041 C C . SER A 1 135 ? 17.402 -3.057 -15.442 1.00 69.62 135 SER A C 1
ATOM 1043 O O . SER A 1 135 ? 16.445 -3.783 -15.183 1.00 69.62 135 SER A O 1
ATOM 1045 N N . ASN A 1 136 ? 18.409 -3.499 -16.203 1.00 65.88 136 ASN A N 1
ATOM 1046 C CA . ASN A 1 136 ? 18.608 -4.907 -16.581 1.00 65.88 136 ASN A CA 1
ATOM 1047 C C . ASN A 1 136 ? 17.418 -5.595 -17.294 1.00 65.88 136 ASN A C 1
ATOM 1049 O O . ASN A 1 136 ? 17.003 -6.674 -16.885 1.00 65.88 136 ASN A O 1
ATOM 1053 N N . ASN A 1 137 ? 16.867 -5.003 -18.365 1.00 70.75 137 ASN A N 1
ATOM 1054 C CA . ASN A 1 137 ? 15.735 -5.553 -19.149 1.00 70.75 137 ASN A CA 1
ATOM 1055 C C . ASN A 1 137 ? 14.432 -5.785 -18.360 1.00 70.75 137 ASN A C 1
ATOM 1057 O O . ASN A 1 137 ? 13.482 -6.368 -18.882 1.00 70.75 137 ASN A O 1
ATOM 1061 N N . THR A 1 138 ? 14.363 -5.296 -17.127 1.00 74.75 138 THR A N 1
ATOM 1062 C CA . THR A 1 138 ? 13.162 -5.268 -16.297 1.00 74.75 138 THR A CA 1
ATOM 1063 C C . THR A 1 138 ? 12.898 -3.839 -15.882 1.00 74.75 138 THR A C 1
ATOM 1065 O O . THR A 1 138 ? 13.781 -3.143 -15.393 1.00 74.75 138 THR A O 1
ATOM 1068 N N . THR A 1 139 ? 11.669 -3.383 -16.056 1.00 82.94 139 THR A N 1
ATOM 1069 C CA . THR A 1 139 ? 11.274 -2.092 -15.515 1.00 82.94 139 THR A CA 1
ATOM 1070 C C . THR A 1 139 ? 10.701 -2.317 -14.129 1.00 82.94 139 THR A C 1
ATOM 1072 O O . THR A 1 139 ? 9.758 -3.082 -13.959 1.00 82.94 139 THR A O 1
ATOM 1075 N N . ARG A 1 140 ? 11.263 -1.661 -13.123 1.00 87.12 140 ARG A N 1
ATOM 1076 C CA . ARG A 1 140 ? 10.730 -1.680 -11.762 1.00 87.12 140 ARG A CA 1
ATOM 1077 C C . ARG A 1 140 ? 9.901 -0.434 -11.550 1.00 87.12 140 ARG A C 1
ATOM 1079 O O . ARG A 1 140 ? 10.293 0.655 -11.970 1.00 87.12 140 ARG A O 1
ATOM 1086 N N . ILE A 1 141 ? 8.754 -0.597 -10.909 1.00 84.88 141 ILE A N 1
ATOM 1087 C CA . ILE A 1 141 ? 7.843 0.510 -10.647 1.00 84.88 141 ILE A CA 1
ATOM 1088 C C . ILE A 1 141 ? 7.503 0.583 -9.169 1.00 84.88 141 ILE A C 1
ATOM 1090 O O . ILE A 1 141 ? 7.314 -0.435 -8.506 1.00 84.88 141 ILE A O 1
ATOM 1094 N N . THR A 1 142 ? 7.392 1.798 -8.648 1.00 88.25 142 THR A N 1
ATOM 1095 C CA . THR A 1 142 ? 6.697 2.061 -7.388 1.00 88.25 142 THR A CA 1
ATOM 1096 C C . THR A 1 142 ? 5.690 3.166 -7.610 1.00 88.25 142 THR A C 1
ATOM 1098 O O . THR A 1 142 ? 6.000 4.197 -8.197 1.00 88.25 142 THR A O 1
ATOM 1101 N N . VAL A 1 143 ? 4.474 2.921 -7.160 1.00 84.56 143 VAL A N 1
ATOM 1102 C CA . VAL A 1 143 ? 3.302 3.756 -7.341 1.00 84.56 143 VAL A CA 1
ATOM 1103 C C . VAL A 1 143 ? 2.765 4.084 -5.963 1.00 84.56 143 VAL A C 1
ATOM 1105 O O . VAL A 1 143 ? 2.479 3.182 -5.182 1.00 84.56 143 VAL A O 1
ATOM 1108 N N . PHE A 1 144 ? 2.607 5.369 -5.682 1.00 87.50 144 PHE A N 1
ATOM 1109 C CA . PHE A 1 144 ? 2.037 5.866 -4.442 1.00 87.50 144 PHE A CA 1
ATOM 1110 C C . PHE A 1 144 ? 0.739 6.595 -4.746 1.00 87.50 144 PHE A C 1
ATOM 1112 O O . PHE A 1 144 ? 0.706 7.435 -5.648 1.00 87.50 144 PHE A O 1
ATOM 1119 N N . PHE A 1 145 ? -0.315 6.306 -3.993 1.00 84.25 145 PHE A N 1
ATOM 1120 C CA . PHE A 1 145 ? -1.596 6.974 -4.168 1.00 84.25 145 PHE A CA 1
ATOM 1121 C C . PHE A 1 145 ? -2.407 7.012 -2.879 1.00 84.25 145 PHE A C 1
ATOM 1123 O O . PHE A 1 145 ? -2.236 6.185 -1.987 1.00 84.25 145 PHE A O 1
ATOM 1130 N N . GLU A 1 146 ? -3.289 8.000 -2.782 1.00 85.56 146 GLU A N 1
ATOM 1131 C CA . GLU A 1 146 ? -4.294 8.082 -1.723 1.00 85.56 146 GLU A CA 1
ATOM 1132 C C . GLU A 1 146 ? -5.632 7.546 -2.240 1.00 85.56 146 GLU A C 1
ATOM 1134 O O . GLU A 1 146 ? -6.045 7.839 -3.367 1.00 85.56 146 GLU A O 1
ATOM 1139 N N . THR A 1 147 ? -6.317 6.775 -1.400 1.00 81.56 147 THR A N 1
ATOM 1140 C CA . THR A 1 147 ? -7.635 6.205 -1.686 1.00 81.56 147 THR A CA 1
ATOM 1141 C C . THR A 1 147 ? -8.617 6.584 -0.591 1.00 81.56 147 THR A C 1
ATOM 1143 O O . THR A 1 147 ? -8.284 6.497 0.591 1.00 81.56 147 THR A O 1
ATOM 1146 N N . ASN A 1 148 ? -9.839 6.931 -0.987 1.00 84.38 148 ASN A N 1
ATOM 1147 C CA . ASN A 1 148 ? -10.998 6.969 -0.097 1.00 84.38 148 ASN A CA 1
ATOM 1148 C C . ASN A 1 148 ? -11.916 5.808 -0.478 1.00 84.38 148 ASN A C 1
ATOM 1150 O O . ASN A 1 148 ? -12.186 5.636 -1.665 1.00 84.38 148 ASN A O 1
ATOM 1154 N N . GLY A 1 149 ? -12.388 5.033 0.489 1.00 79.31 149 GLY A N 1
ATOM 1155 C CA . GLY A 1 149 ? -13.245 3.877 0.233 1.00 79.31 149 GLY A CA 1
ATOM 1156 C C . GLY A 1 149 ? -14.311 3.701 1.301 1.00 79.31 149 GLY A C 1
ATOM 1157 O O . GLY A 1 149 ? -14.391 4.482 2.251 1.00 79.31 149 GLY A O 1
ATOM 1158 N N . VAL A 1 150 ? -15.140 2.674 1.133 1.00 79.69 150 VAL A N 1
ATOM 1159 C CA . VAL A 1 150 ? -16.158 2.284 2.114 1.00 79.69 150 VAL A CA 1
ATOM 1160 C C . VAL A 1 150 ? -16.145 0.771 2.240 1.00 79.69 150 VAL A C 1
ATOM 1162 O O . VAL A 1 150 ? -16.514 0.074 1.301 1.00 79.69 150 VAL A O 1
ATOM 1165 N N . PHE A 1 151 ? -15.769 0.258 3.409 1.00 78.94 151 PHE A N 1
ATOM 1166 C CA . PHE A 1 151 ? -15.774 -1.172 3.702 1.00 78.94 151 PHE A CA 1
ATOM 1167 C C . PHE A 1 151 ? -16.847 -1.483 4.741 1.00 78.94 151 PHE A C 1
ATOM 1169 O O . PHE A 1 151 ? -16.823 -0.934 5.836 1.00 78.94 151 PHE A O 1
ATOM 1176 N N . ASP A 1 152 ? -17.804 -2.343 4.382 1.00 79.62 152 ASP A N 1
ATOM 1177 C CA . ASP A 1 152 ? -18.897 -2.773 5.270 1.00 79.62 152 ASP A CA 1
ATOM 1178 C C . ASP A 1 152 ? -19.619 -1.599 5.977 1.00 79.62 152 ASP A C 1
ATOM 1180 O O . ASP A 1 152 ? -19.879 -1.605 7.181 1.00 79.62 152 ASP A O 1
ATOM 1184 N N . GLY A 1 153 ? -19.891 -0.542 5.200 1.00 80.69 153 GLY A N 1
ATOM 1185 C CA . GLY A 1 153 ? -20.552 0.687 5.655 1.00 80.69 153 GLY A CA 1
ATOM 1186 C C . GLY A 1 153 ? -19.637 1.717 6.330 1.00 80.69 153 GLY A C 1
ATOM 1187 O O . GLY A 1 153 ? -20.076 2.842 6.560 1.00 80.69 153 GLY A O 1
ATOM 1188 N N . VAL A 1 154 ? -18.372 1.384 6.594 1.00 82.44 154 VAL A N 1
ATOM 1189 C CA . VAL A 1 154 ? -17.397 2.271 7.239 1.00 82.44 154 VAL A CA 1
ATOM 1190 C C . VAL A 1 154 ? -16.541 2.962 6.181 1.00 82.44 154 VAL A C 1
ATOM 1192 O O . VAL A 1 154 ? -15.792 2.321 5.440 1.00 82.44 154 VAL A O 1
ATOM 1195 N N . SER A 1 155 ? -16.640 4.290 6.096 1.00 88.12 155 SER A N 1
ATOM 1196 C CA . SER A 1 155 ? -15.775 5.094 5.227 1.00 88.12 155 SER A CA 1
ATOM 1197 C C . SER A 1 155 ? -14.340 5.111 5.744 1.00 88.12 155 SER A C 1
ATOM 1199 O O . SER A 1 155 ? -14.130 5.258 6.945 1.00 88.12 155 SER A O 1
ATOM 1201 N N . TYR A 1 156 ? -13.353 5.055 4.859 1.00 86.56 156 TYR A N 1
ATOM 1202 C CA . TYR A 1 156 ? -11.945 5.125 5.240 1.00 86.56 156 TYR A CA 1
ATOM 1203 C C . TYR A 1 156 ? -11.114 5.907 4.227 1.00 86.56 156 TYR A C 1
ATOM 1205 O O . TYR A 1 156 ? -11.495 6.070 3.065 1.00 86.56 156 TYR A O 1
ATOM 1213 N N . LYS A 1 157 ? -9.937 6.347 4.671 1.00 88.62 157 LYS A N 1
ATOM 1214 C CA . LYS A 1 157 ? -8.899 6.945 3.836 1.00 88.62 157 LYS A CA 1
ATOM 1215 C C . LYS A 1 157 ? -7.569 6.276 4.121 1.00 88.62 157 LYS A C 1
ATOM 1217 O O . LYS A 1 157 ? -7.172 6.126 5.276 1.00 88.62 157 LYS A O 1
ATOM 1222 N N . SER A 1 158 ? -6.852 5.913 3.066 1.00 89.44 158 SER A N 1
ATOM 1223 C CA . SER A 1 158 ? -5.559 5.244 3.178 1.00 89.44 158 SER A CA 1
ATOM 1224 C C . SER A 1 158 ? -4.558 5.729 2.142 1.00 89.44 158 SER A C 1
ATOM 1226 O O . SER A 1 158 ? -4.931 6.201 1.068 1.00 89.44 158 SER A O 1
ATOM 1228 N N . ILE A 1 159 ? -3.276 5.547 2.445 1.00 90.94 159 ILE A N 1
ATOM 1229 C CA . ILE A 1 159 ? -2.211 5.557 1.441 1.00 90.94 159 ILE A CA 1
ATOM 1230 C C . ILE A 1 159 ? -2.016 4.125 0.969 1.00 90.94 159 ILE A C 1
ATOM 1232 O O . ILE A 1 159 ? -1.975 3.202 1.781 1.00 90.94 159 ILE A O 1
ATOM 1236 N N . ARG A 1 160 ? -1.862 3.955 -0.338 1.00 88.44 160 ARG A N 1
ATOM 1237 C CA . ARG A 1 160 ? -1.473 2.710 -0.983 1.00 88.44 160 ARG A CA 1
ATOM 1238 C C . ARG A 1 160 ? -0.133 2.896 -1.672 1.00 88.44 160 ARG A C 1
ATOM 1240 O O . ARG A 1 160 ? 0.113 3.919 -2.317 1.00 88.44 160 ARG A O 1
ATOM 1247 N N . ILE A 1 161 ? 0.729 1.901 -1.526 1.00 89.88 161 ILE A N 1
ATOM 1248 C CA . ILE A 1 161 ? 2.011 1.834 -2.212 1.00 89.88 161 ILE A CA 1
ATOM 1249 C C . ILE A 1 161 ? 2.069 0.485 -2.900 1.00 89.88 161 ILE A C 1
ATOM 1251 O O . ILE A 1 161 ? 2.127 -0.548 -2.242 1.00 89.88 161 ILE A O 1
ATOM 1255 N N . LEU A 1 162 ? 2.061 0.510 -4.224 1.00 87.75 162 LEU A N 1
ATOM 1256 C CA . LEU A 1 162 ? 2.207 -0.674 -5.050 1.00 87.75 162 LEU A CA 1
ATOM 1257 C C . LEU A 1 162 ? 3.596 -0.652 -5.669 1.00 87.75 162 LEU A C 1
ATOM 1259 O O . LEU A 1 162 ? 3.978 0.337 -6.296 1.00 87.75 162 LEU A O 1
ATOM 1263 N N . SER A 1 163 ? 4.345 -1.735 -5.546 1.00 89.31 163 SER A N 1
ATOM 1264 C CA . SER A 1 163 ? 5.588 -1.897 -6.286 1.00 89.31 163 SER A CA 1
ATOM 1265 C C . SER A 1 163 ? 5.671 -3.256 -6.943 1.00 89.31 163 SER A C 1
ATOM 1267 O O . SER A 1 163 ? 4.979 -4.192 -6.562 1.00 89.31 163 SER A O 1
ATOM 1269 N N . GLY A 1 164 ? 6.487 -3.348 -7.984 1.00 89.12 164 GLY A N 1
ATOM 1270 C CA . GLY A 1 164 ? 6.694 -4.592 -8.703 1.00 89.12 164 GLY A CA 1
ATOM 1271 C C . GLY A 1 164 ? 7.620 -4.406 -9.886 1.00 89.12 164 GLY A C 1
ATOM 1272 O O . GLY A 1 164 ? 8.211 -3.341 -10.086 1.00 89.12 164 GLY A O 1
ATOM 1273 N N . SER A 1 165 ? 7.745 -5.464 -10.670 1.00 86.38 165 SER A N 1
ATOM 1274 C CA . SER A 1 165 ? 8.502 -5.468 -11.914 1.00 86.38 165 SER A CA 1
ATOM 1275 C C . SER A 1 165 ? 7.578 -5.718 -13.098 1.00 86.38 165 SER A C 1
ATOM 1277 O O . SER A 1 165 ? 6.596 -6.445 -12.993 1.00 86.38 165 SER A O 1
ATOM 1279 N N . VAL A 1 166 ? 7.911 -5.115 -14.231 1.00 79.00 166 VAL A N 1
ATOM 1280 C CA . VAL A 1 166 ? 7.288 -5.318 -15.538 1.00 79.00 166 VAL A CA 1
ATOM 1281 C C . VAL A 1 166 ? 8.370 -5.699 -16.535 1.00 79.00 166 VAL A C 1
ATOM 1283 O O . VAL A 1 166 ? 9.473 -5.150 -16.515 1.00 79.00 166 VAL A O 1
ATOM 1286 N N . ILE A 1 167 ? 8.054 -6.640 -17.422 1.00 76.00 167 ILE A N 1
ATOM 1287 C CA . ILE A 1 167 ? 8.914 -6.959 -18.562 1.00 76.00 167 ILE A CA 1
ATOM 1288 C C . ILE A 1 167 ? 8.554 -5.974 -19.681 1.00 76.00 167 ILE A C 1
ATOM 1290 O O . ILE A 1 167 ? 7.418 -6.016 -20.169 1.00 76.00 167 ILE A O 1
ATOM 1294 N N . PRO A 1 168 ? 9.471 -5.078 -20.090 1.00 63.84 168 PRO A N 1
ATOM 1295 C CA . PRO A 1 168 ? 9.233 -4.176 -21.208 1.00 63.84 168 PRO A CA 1
ATOM 1296 C C . PRO A 1 168 ? 8.888 -4.986 -22.461 1.00 63.84 168 PRO A C 1
ATOM 1298 O O . PRO A 1 168 ? 9.497 -6.023 -22.714 1.00 63.84 168 PRO A O 1
ATOM 1301 N N . ASN A 1 169 ? 7.932 -4.507 -23.259 1.00 66.12 169 ASN A N 1
ATOM 1302 C CA . ASN A 1 169 ? 7.479 -5.132 -24.514 1.00 66.12 169 ASN A CA 1
ATOM 1303 C C . ASN A 1 169 ? 6.610 -6.396 -24.380 1.00 66.12 169 ASN A C 1
ATOM 1305 O O . ASN A 1 169 ? 6.301 -7.020 -25.394 1.00 66.12 169 ASN A O 1
ATOM 1309 N N . ASN A 1 170 ? 6.158 -6.768 -23.177 1.00 66.62 170 ASN A N 1
ATOM 1310 C CA . ASN A 1 170 ? 5.080 -7.748 -23.051 1.00 66.62 170 ASN A CA 1
ATOM 1311 C C . ASN A 1 170 ? 3.721 -7.049 -23.282 1.00 66.62 170 ASN A C 1
ATOM 1313 O O . ASN A 1 170 ? 3.402 -6.124 -22.532 1.00 66.62 170 ASN A O 1
ATOM 1317 N N . PRO A 1 171 ? 2.900 -7.468 -24.267 1.00 57.75 171 PRO A N 1
ATOM 1318 C CA . PRO A 1 171 ? 1.627 -6.811 -24.584 1.00 57.75 171 PRO A CA 1
ATOM 1319 C C . PRO A 1 171 ? 0.622 -6.806 -23.425 1.00 57.75 171 PRO A C 1
ATOM 1321 O O . PRO A 1 171 ? -0.277 -5.969 -23.404 1.00 57.75 171 PRO A O 1
ATOM 1324 N N . THR A 1 172 ? 0.760 -7.717 -22.458 1.00 60.44 172 THR A N 1
ATOM 1325 C CA . THR A 1 172 ? -0.117 -7.775 -21.281 1.00 60.44 172 THR A CA 1
ATOM 1326 C C . THR A 1 172 ? 0.387 -6.940 -20.108 1.00 60.44 172 THR A C 1
ATOM 1328 O O . THR A 1 172 ? -0.334 -6.823 -19.121 1.00 60.44 172 THR A O 1
ATOM 1331 N N . PHE A 1 173 ? 1.605 -6.380 -20.200 1.00 63.34 173 PHE A N 1
ATOM 1332 C CA . PHE A 1 173 ? 2.296 -5.646 -19.135 1.00 63.34 173 PHE A CA 1
ATOM 1333 C C . PHE A 1 173 ? 2.058 -6.237 -17.733 1.00 63.34 173 PHE A C 1
ATOM 1335 O O . PHE A 1 173 ? 1.748 -5.524 -16.778 1.00 63.34 173 PHE A O 1
ATOM 1342 N N . ALA A 1 174 ? 2.162 -7.562 -17.615 1.00 70.06 174 ALA A N 1
ATOM 1343 C CA . ALA A 1 174 ? 1.933 -8.240 -16.350 1.00 70.06 174 ALA A CA 1
ATOM 1344 C C . ALA A 1 174 ? 2.962 -7.770 -15.311 1.00 70.06 174 ALA A C 1
ATOM 1346 O O . ALA A 1 174 ? 4.172 -7.825 -15.559 1.00 70.06 174 ALA A O 1
ATOM 1347 N N . LEU A 1 175 ? 2.473 -7.304 -14.158 1.00 76.25 175 LEU A N 1
ATOM 1348 C CA . LEU A 1 175 ? 3.328 -7.083 -12.998 1.00 76.25 175 LEU A CA 1
ATOM 1349 C C . LEU A 1 175 ? 3.638 -8.426 -12.340 1.00 76.25 175 LEU A C 1
ATOM 1351 O O . LEU A 1 175 ? 2.790 -9.314 -12.290 1.00 76.25 175 LEU A O 1
ATOM 1355 N N . PHE A 1 176 ? 4.852 -8.548 -11.824 1.00 8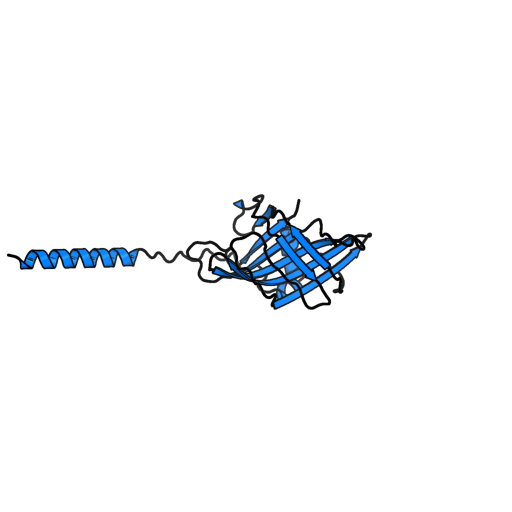2.88 176 PHE A N 1
ATOM 1356 C CA . PHE A 1 176 ? 5.313 -9.687 -11.038 1.00 82.88 176 PHE A CA 1
ATOM 1357 C C . PHE A 1 176 ? 6.210 -9.197 -9.899 1.00 82.88 176 PHE A C 1
ATOM 1359 O O . PHE A 1 176 ? 6.740 -8.079 -9.962 1.00 82.88 176 PHE A O 1
ATOM 1366 N N . ASN A 1 177 ? 6.399 -10.035 -8.874 1.00 87.44 177 ASN A N 1
ATOM 1367 C CA . ASN A 1 177 ? 7.073 -9.656 -7.627 1.00 87.44 177 ASN A CA 1
ATOM 1368 C C . ASN A 1 177 ? 6.421 -8.405 -7.013 1.00 87.44 177 ASN A C 1
ATOM 1370 O O . ASN A 1 177 ? 7.094 -7.414 -6.717 1.00 87.44 177 ASN A O 1
ATOM 1374 N N . ILE A 1 178 ? 5.095 -8.434 -6.931 1.00 86.75 178 ILE A N 1
ATOM 1375 C CA . ILE A 1 178 ? 4.231 -7.366 -6.462 1.00 86.75 178 ILE A CA 1
ATOM 1376 C C . ILE A 1 178 ? 4.282 -7.269 -4.940 1.00 86.75 178 ILE A C 1
ATOM 1378 O O . ILE A 1 178 ? 4.075 -8.243 -4.214 1.00 86.75 178 ILE A O 1
ATOM 1382 N N . TYR A 1 179 ? 4.467 -6.043 -4.466 1.00 91.44 179 TYR A N 1
ATOM 1383 C CA . TYR A 1 179 ? 4.258 -5.658 -3.081 1.00 91.44 179 TYR A CA 1
ATOM 1384 C C . TYR A 1 179 ? 3.130 -4.635 -3.025 1.00 91.44 179 TYR A C 1
ATOM 1386 O O . TYR A 1 179 ? 3.129 -3.668 -3.786 1.00 91.44 179 TYR A O 1
ATOM 1394 N N . ASP A 1 180 ? 2.187 -4.840 -2.112 1.00 88.81 180 ASP A N 1
ATOM 1395 C CA . ASP A 1 180 ? 1.122 -3.885 -1.805 1.00 88.81 180 ASP A CA 1
ATOM 1396 C C . ASP A 1 180 ? 1.219 -3.508 -0.331 1.00 88.81 180 ASP A C 1
ATOM 1398 O O . ASP A 1 180 ? 1.119 -4.360 0.551 1.00 88.81 180 ASP A O 1
ATOM 1402 N N . CYS A 1 181 ? 1.431 -2.229 -0.065 1.00 91.19 181 CYS A N 1
ATOM 1403 C CA . CYS A 1 181 ? 1.383 -1.666 1.269 1.00 91.19 181 CYS A CA 1
ATOM 1404 C C . CYS A 1 181 ? 0.166 -0.757 1.384 1.00 91.19 181 CYS A C 1
ATOM 1406 O O . CYS A 1 181 ? -0.055 0.099 0.524 1.00 91.19 181 CYS A O 1
ATOM 1408 N N . PHE A 1 182 ? -0.584 -0.890 2.477 1.00 89.31 182 PHE A N 1
ATOM 1409 C CA . PHE A 1 182 ? -1.566 0.118 2.859 1.00 89.31 182 PHE A CA 1
ATOM 1410 C C . PHE A 1 182 ? -1.256 0.707 4.226 1.00 89.31 182 PHE A C 1
ATOM 1412 O O . PHE A 1 182 ? -0.810 0.006 5.135 1.00 89.31 182 PHE A O 1
ATOM 1419 N N . ILE A 1 183 ? -1.541 2.000 4.353 1.00 92.94 183 ILE A N 1
ATOM 1420 C CA . ILE A 1 183 ? -1.423 2.778 5.583 1.00 92.94 183 ILE A CA 1
ATOM 1421 C C . ILE A 1 183 ? -2.777 3.427 5.842 1.00 92.94 183 ILE A C 1
ATOM 1423 O O . ILE A 1 183 ? -3.236 4.228 5.024 1.00 92.94 183 ILE A O 1
ATOM 1427 N N . MET A 1 184 ? -3.422 3.088 6.955 1.00 92.44 184 MET A N 1
ATOM 1428 C CA . MET A 1 184 ? -4.703 3.684 7.331 1.00 92.44 184 MET A CA 1
ATOM 1429 C C . MET A 1 184 ? -4.497 5.101 7.875 1.00 92.44 184 MET A C 1
ATOM 1431 O O . MET A 1 184 ? -3.780 5.284 8.857 1.00 92.44 184 MET A O 1
ATOM 1435 N N . LEU A 1 185 ? -5.126 6.101 7.253 1.00 91.56 185 LEU A N 1
ATOM 1436 C CA . LEU A 1 185 ? -5.029 7.504 7.668 1.00 91.56 185 LEU A CA 1
ATOM 1437 C C . LEU A 1 185 ? -6.242 7.957 8.477 1.00 91.56 185 LEU A C 1
ATOM 1439 O O . LEU A 1 185 ? -6.088 8.643 9.481 1.00 91.56 185 LEU A O 1
ATOM 1443 N N . GLU A 1 186 ? -7.441 7.605 8.017 1.00 91.38 186 GLU A N 1
ATOM 1444 C CA . GLU A 1 186 ? -8.705 8.017 8.626 1.00 91.38 186 GLU A CA 1
ATOM 1445 C C . GLU A 1 186 ? -9.712 6.869 8.499 1.00 91.38 186 GLU A C 1
ATOM 1447 O O . GLU A 1 186 ? -9.722 6.148 7.500 1.00 91.38 186 GLU A O 1
ATOM 1452 N N . THR A 1 187 ? -10.582 6.724 9.491 1.00 89.75 187 THR A N 1
ATOM 1453 C CA . THR A 1 187 ? -11.718 5.797 9.468 1.00 89.75 187 THR A CA 1
ATOM 1454 C C . THR A 1 187 ? -12.929 6.490 10.078 1.00 89.75 187 THR A C 1
ATOM 1456 O O . THR A 1 187 ? -12.796 7.291 11.004 1.00 89.75 187 THR A O 1
ATOM 1459 N N . GLY A 1 188 ? -14.107 6.208 9.527 1.00 89.12 188 GLY A N 1
ATOM 1460 C CA . GLY A 1 188 ? -15.387 6.598 10.100 1.00 89.12 188 GLY A CA 1
ATOM 1461 C C . GLY A 1 188 ? -15.714 5.795 11.366 1.00 89.12 188 GLY A C 1
ATOM 1462 O O . GLY A 1 188 ? -14.890 5.005 11.833 1.00 89.12 188 GLY A O 1
ATOM 1463 N N . PRO A 1 189 ? -16.915 5.985 11.937 1.00 86.88 189 PRO A N 1
ATOM 1464 C CA . PRO A 1 189 ? -17.372 5.204 13.081 1.00 86.88 189 PRO A CA 1
ATOM 1465 C C . PRO A 1 189 ? -17.417 3.708 12.751 1.00 86.88 189 PRO A C 1
ATOM 1467 O O . PRO A 1 189 ? -18.124 3.301 11.830 1.00 86.88 189 PRO A O 1
ATOM 1470 N N . ASP A 1 190 ? -16.687 2.903 13.521 1.00 85.88 190 ASP A N 1
ATOM 1471 C CA . ASP A 1 190 ? -16.578 1.455 13.329 1.00 85.88 190 ASP A CA 1
ATOM 1472 C C . ASP A 1 190 ? -16.784 0.706 14.656 1.00 85.88 190 ASP A C 1
ATOM 1474 O O . ASP A 1 190 ? -15.826 0.265 15.297 1.00 85.88 190 ASP A O 1
ATOM 1478 N N . PRO A 1 191 ? -18.038 0.588 15.129 1.00 82.94 191 PRO A N 1
ATOM 1479 C CA . PRO A 1 191 ? -18.334 -0.059 16.406 1.00 82.94 191 PRO A CA 1
ATOM 1480 C C . PRO A 1 191 ? -18.038 -1.561 16.396 1.00 82.94 191 PRO A C 1
ATOM 1482 O O . PRO A 1 191 ? -17.942 -2.168 17.460 1.00 82.94 191 PRO A O 1
ATOM 1485 N N . ASP A 1 192 ? -17.892 -2.173 15.225 1.00 84.50 192 ASP A N 1
ATOM 1486 C CA . ASP A 1 192 ? -17.697 -3.612 15.065 1.00 84.50 192 ASP A CA 1
ATOM 1487 C C . ASP A 1 192 ? -16.252 -3.985 14.724 1.00 84.50 192 ASP A C 1
ATOM 1489 O O . ASP A 1 192 ? -15.962 -5.175 14.622 1.00 84.50 192 ASP A O 1
ATOM 1493 N N . ASP A 1 193 ? -15.350 -3.000 14.618 1.00 82.81 193 ASP A N 1
ATOM 1494 C CA . ASP A 1 193 ? -13.926 -3.210 14.336 1.00 82.81 193 ASP A CA 1
ATOM 1495 C C . ASP A 1 193 ? -13.688 -3.953 13.005 1.00 82.81 193 ASP A C 1
ATOM 1497 O O . ASP A 1 193 ? -12.922 -4.914 12.893 1.00 82.81 193 ASP A O 1
ATOM 1501 N N . LYS A 1 194 ? -14.427 -3.528 11.980 1.00 79.69 194 LYS A N 1
ATOM 1502 C CA . LYS A 1 194 ? -14.439 -4.103 10.630 1.00 79.69 194 LYS A CA 1
ATOM 1503 C C . LYS A 1 194 ? -13.268 -3.615 9.781 1.00 79.69 194 LYS A C 1
ATOM 1505 O O . LYS A 1 194 ? -12.794 -4.334 8.898 1.00 79.69 194 LYS A O 1
ATOM 1510 N N . VAL A 1 195 ? -12.818 -2.389 10.017 1.00 83.25 195 VAL A N 1
ATOM 1511 C CA . VAL A 1 195 ? -11.750 -1.697 9.300 1.00 83.25 195 VAL A CA 1
ATOM 1512 C C . VAL A 1 195 ? -10.516 -1.617 10.194 1.00 83.25 195 VAL A C 1
ATOM 1514 O O . VAL A 1 195 ? -10.592 -1.611 11.415 1.00 83.25 195 VAL A O 1
ATOM 1517 N N . ALA A 1 196 ? -9.333 -1.608 9.582 1.00 86.00 196 ALA A N 1
ATOM 1518 C CA . ALA A 1 196 ? -8.095 -1.462 10.337 1.00 86.00 196 ALA A CA 1
ATOM 1519 C C . ALA A 1 196 ? -8.039 -0.109 11.069 1.00 86.00 196 ALA A C 1
ATOM 1521 O O . ALA A 1 196 ? -8.431 0.912 10.508 1.00 86.00 196 ALA A O 1
ATOM 1522 N N . ASP A 1 197 ? -7.462 -0.099 12.270 1.00 88.31 197 ASP A N 1
ATOM 1523 C CA . ASP A 1 197 ? -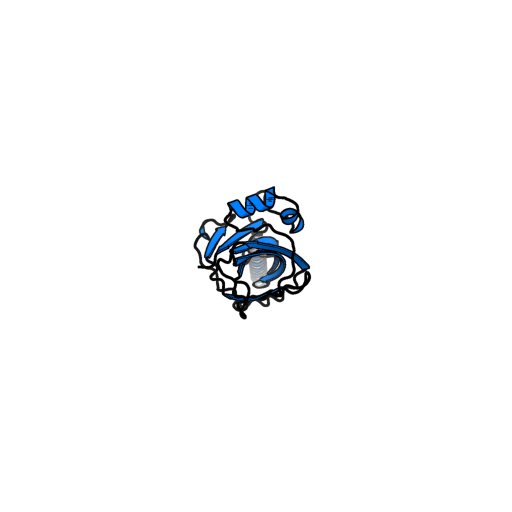7.258 1.122 13.050 1.00 88.31 197 ASP A CA 1
ATOM 1524 C C . ASP A 1 197 ? -6.380 2.141 12.305 1.00 88.31 197 ASP A C 1
ATOM 1526 O O . ASP A 1 197 ? -5.451 1.769 11.571 1.00 88.31 197 ASP A O 1
ATOM 1530 N N . VAL A 1 198 ? -6.619 3.434 12.547 1.00 90.62 198 VAL A N 1
ATOM 1531 C CA . VAL A 1 198 ? -5.748 4.523 12.075 1.00 90.62 198 VAL A CA 1
ATOM 1532 C C . VAL A 1 198 ? -4.295 4.257 12.483 1.00 90.62 198 VAL A C 1
ATOM 1534 O O . VAL A 1 198 ? -4.003 3.939 13.633 1.00 90.62 198 VAL A O 1
ATOM 1537 N N . GLY A 1 199 ? -3.368 4.412 11.537 1.00 89.81 199 GLY A N 1
ATOM 1538 C CA . GLY A 1 199 ? -1.945 4.134 11.731 1.00 89.81 199 GLY A CA 1
ATOM 1539 C C . GLY A 1 199 ? -1.534 2.682 11.494 1.00 89.81 199 GLY A C 1
ATOM 1540 O O . GLY A 1 199 ? -0.341 2.369 11.555 1.00 89.81 199 GLY A O 1
ATOM 1541 N N . THR A 1 200 ? -2.483 1.797 11.176 1.00 91.06 200 THR A N 1
ATOM 1542 C CA . THR A 1 200 ? -2.152 0.449 10.710 1.00 91.06 200 THR A CA 1
ATOM 1543 C C . THR A 1 200 ? -1.392 0.525 9.390 1.00 91.06 200 THR A C 1
ATOM 1545 O O . THR A 1 200 ? -1.869 1.121 8.425 1.00 91.06 200 THR A O 1
ATOM 1548 N N . ILE A 1 201 ? -0.230 -0.119 9.355 1.00 92.88 201 ILE A N 1
ATOM 1549 C CA . ILE A 1 201 ? 0.594 -0.381 8.181 1.00 92.88 201 ILE A CA 1
ATOM 1550 C C . ILE A 1 201 ? 0.580 -1.891 7.969 1.00 92.88 201 ILE A C 1
ATOM 1552 O O . ILE A 1 201 ? 1.025 -2.644 8.840 1.00 92.88 201 ILE A O 1
ATOM 1556 N N . ARG A 1 202 ? 0.108 -2.345 6.805 1.00 91.50 202 ARG A N 1
ATOM 1557 C CA . ARG A 1 202 ? 0.312 -3.738 6.384 1.00 91.50 202 ARG A CA 1
ATOM 1558 C C . ARG A 1 202 ? 1.014 -3.791 5.051 1.00 91.50 202 ARG A C 1
ATOM 1560 O O . ARG A 1 202 ? 0.702 -3.012 4.154 1.00 91.50 202 ARG A O 1
ATOM 1567 N N . VAL A 1 203 ? 1.909 -4.762 4.928 1.00 91.81 203 VAL A N 1
ATOM 1568 C CA . VAL A 1 203 ? 2.605 -5.075 3.683 1.00 91.81 203 VAL A CA 1
ATOM 1569 C C . VAL A 1 203 ? 2.215 -6.481 3.248 1.00 91.81 203 VAL A C 1
ATOM 1571 O O . VAL A 1 203 ? 2.243 -7.431 4.038 1.00 91.81 203 VAL A O 1
ATOM 1574 N N . PHE A 1 204 ? 1.859 -6.604 1.979 1.00 90.25 204 PHE A N 1
ATOM 1575 C CA . PHE A 1 204 ? 1.520 -7.841 1.297 1.00 90.25 204 PHE A CA 1
ATOM 1576 C C . PHE A 1 204 ? 2.519 -8.111 0.180 1.00 90.25 204 PHE A C 1
ATOM 1578 O O . PHE A 1 204 ? 3.060 -7.178 -0.411 1.00 90.25 204 PHE A O 1
ATOM 1585 N N . GLN A 1 205 ? 2.726 -9.390 -0.117 1.00 89.12 205 GLN A N 1
ATOM 1586 C CA . GLN A 1 205 ? 3.584 -9.842 -1.206 1.00 89.12 205 GLN A CA 1
ATOM 1587 C C . GLN A 1 205 ? 2.856 -10.905 -2.036 1.00 89.12 205 GLN A C 1
ATOM 1589 O O . GLN A 1 205 ? 2.284 -11.835 -1.454 1.00 89.12 205 GLN A O 1
ATOM 1594 N N . ASP A 1 206 ? 2.907 -10.788 -3.366 1.00 80.25 206 ASP A N 1
ATOM 1595 C CA . ASP A 1 206 ? 2.479 -11.860 -4.265 1.00 80.25 206 ASP A CA 1
ATOM 1596 C C . ASP A 1 206 ? 3.445 -13.061 -4.196 1.00 80.25 206 ASP A C 1
ATOM 1598 O O . ASP A 1 206 ? 4.646 -12.941 -3.943 1.00 80.25 206 ASP A O 1
ATOM 1602 N N . LYS A 1 207 ? 2.901 -14.268 -4.333 1.00 66.06 207 LYS A N 1
ATOM 1603 C CA . LYS A 1 207 ? 3.672 -15.506 -4.477 1.00 66.06 207 LYS A CA 1
ATOM 1604 C C . LYS A 1 207 ? 3.015 -16.397 -5.505 1.00 66.06 207 LYS A C 1
ATOM 1606 O O . LYS A 1 207 ? 1.777 -16.557 -5.396 1.00 66.06 207 LYS A O 1
#

Sequence (207 aa):
MKTFNIFGKIYCLICLIILGLMGCEEKVSKPVPPSDYPKSLAAILNSATERNKLTSLGMMIYGGPSGAIPLRAILNVPHKCINDNTIPANINKRYSNYEYTFTITTDTLVSYKAVNSSVSDVSSTSRYVKWVDFSNNTTRITVFFETNGVFDGVSYKSIRILSGSVIPNNPTFALFNIYDCFIMLETGPDPDDKVADVGTIRVFQDK